Protein 3ERM (pdb70)

InterPro domains:
  IPR009813 Uncharacterised protein family YebG [PF07130] (1-72)
  IPR038627 YebG-like superfamily [G3DSA:1.10.10.710] (19-88)

Solvent-accessible surface area: 19959 Å² total

Secondary structure (DSSP, 8-state):
-HHHHHHHHH--HHHHHHHHHHHHHSTT--HHHHHHHHH--TTHHHHHHHHHS-GGGGGGSPPP-/-HHHHHHHH--HHHHHHHHHHHHHSTT--HHHHHHHHH--TTHHHHHHHHHT-GGGGGGS--/-HHHHHHHH--HHHHHHHHHHHHHSTT--HHHHHHHHH--TTHHHHHHHHHS-GGGGGGS--/-HHHHHHHH--HHHHHHHHHHHHHSTT--HHHHHHHHH--TTHHHHHHHHHS-GGGGGGSPP-/--S---HHHHHHHHHHHHHSTT--HHHHHHHHH--TTHHHHHHHTTS-THHHHHT-

Organism: Pseudomonas syringae pv. tomato (strain ATCC BAA-871 / DC3000) (NCBI:txid223283)

Nearest PDB structures (foldseek):
  3erm-assembly3_D-2  TM=1.016E+00  e=1.080E-07  Pseudomonas syringae pv. tomato
  3erm-assembly4_E-3  TM=1.007E+00  e=3.988E-06  Pseudomonas syringae pv. tomato
  3erm-assembly2_C-2  TM=9.416E-01  e=3.275E-05  Pseudomonas syringae pv. tomato
  3erm-assembly3_D-2  TM=9.165E-01  e=7.325E-05  Pseudomonas syringae pv. tomato
  3erm-assembly2_C-2  TM=1.016E+00  e=2.743E-07  Pseudomonas syringae pv. tomato

Foldseek 3Di:
DVVVVVVLVVVCVQLVVQLVVCPVPPPPDDSVNSSVVSVCSVPVVLVCVCVVDPVCSCVVDDDDD/DVVVVVVVVLVVQLVVQLVVCPVPPPPDDSVVSSVVSCVNVCPVLVVVCVPPHVCSCVVDDD/DVVVVVLVVVVVQLVVQLVVVPVPPDPQDSVNSSVVSVCSVPVVLVVCCVVPVVVSVVVDDD/DVVVVVLVVCVVQLVVQLCCCCVPPPNDDNVVSNVVSVVSVPVVLVVVCVPDNVCSCVVDDDD/DPPVLVVQLVVQLVVPCVPPPPQDSVNSSVVSVVNVCVVLVVVCVVPPCVSVVVVD

Radius of gyration: 22.69 Å; Cα contacts (8 Å, |Δi|>4): 322; chains: 5; bounding box: 64×69×54 Å

Structure (mmCIF, N/CA/C/O backbone):
data_3ERM
#
_entry.id   3ERM
#
_cell.length_a   74.971
_cell.length_b   74.971
_cell.length_c   213.784
_cell.angle_alpha   90.00
_cell.angle_beta   90.00
_cell.angle_gamma   120.00
#
_symmetry.space_group_name_H-M   'P 61 2 2'
#
loop_
_entity.id
_entity.type
_entity.pdbx_description
1 polymer 'uncharacterized conserved protein'
2 non-polymer 'SULFATE ION'
3 water water
#
loop_
_atom_site.group_PDB
_atom_site.id
_atom_site.type_symbol
_atom_site.label_atom_id
_atom_site.label_alt_id
_atom_site.label_comp_id
_atom_site.label_asym_id
_atom_site.label_entity_id
_atom_site.label_seq_id
_atom_site.pdbx_PDB_ins_code
_atom_site.Cartn_x
_atom_site.Cartn_y
_atom_site.Cartn_z
_atom_site.occupancy
_atom_site.B_iso_or_equiv
_atom_site.auth_seq_id
_atom_site.auth_comp_id
_atom_site.auth_asym_id
_atom_site.auth_atom_id
_atom_site.pdbx_PDB_model_num
ATOM 1 N N . VAL A 1 21 ? 75.358 44.833 37.549 1.00 60.88 18 VAL A N 1
ATOM 2 C CA . VAL A 1 21 ? 76.549 44.619 36.674 1.00 60.54 18 VAL A CA 1
ATOM 3 C C . VAL A 1 21 ? 77.138 43.208 36.880 1.00 60.81 18 VAL A C 1
ATOM 4 O O . VAL A 1 21 ? 77.141 42.391 35.958 1.00 61.58 18 VAL A O 1
ATOM 8 N N . ASP A 1 22 ? 77.576 42.890 38.096 1.00 60.69 19 ASP A N 1
ATOM 9 C CA . ASP A 1 22 ? 78.133 41.554 38.392 1.00 59.86 19 ASP A CA 1
ATOM 10 C C . ASP A 1 22 ? 77.131 40.589 38.986 1.00 58.88 19 ASP A C 1
ATOM 11 O O . ASP A 1 22 ? 77.289 39.381 38.844 1.00 58.68 19 ASP A O 1
ATOM 16 N N . ARG A 1 23 ? 76.127 41.133 39.672 1.00 58.00 20 ARG A N 1
ATOM 17 C CA . ARG A 1 23 ? 74.962 40.375 40.115 1.00 57.17 20 ARG A CA 1
ATOM 18 C C . ARG A 1 23 ? 74.278 39.760 38.901 1.00 57.35 20 ARG A C 1
ATOM 19 O O . ARG A 1 23 ? 73.799 38.622 38.965 1.00 57.92 20 ARG A O 1
ATOM 27 N N . LYS A 1 24 ? 74.249 40.497 37.791 1.00 56.37 21 LYS A N 1
ATOM 28 C CA . LYS A 1 24 ? 73.704 39.955 36.553 1.00 55.77 21 LYS A CA 1
ATOM 29 C C . LYS A 1 24 ? 74.531 38.771 36.002 1.00 55.60 21 LYS A C 1
ATOM 30 O O . LYS A 1 24 ? 73.974 37.807 35.462 1.00 55.61 21 LYS A O 1
ATOM 36 N N . LEU A 1 25 ? 75.850 38.849 36.154 1.00 54.72 22 LEU A N 1
ATOM 37 C CA . LEU A 1 25 ? 76.759 37.779 35.765 1.00 53.59 22 LEU A CA 1
ATOM 38 C C . LEU A 1 25 ? 76.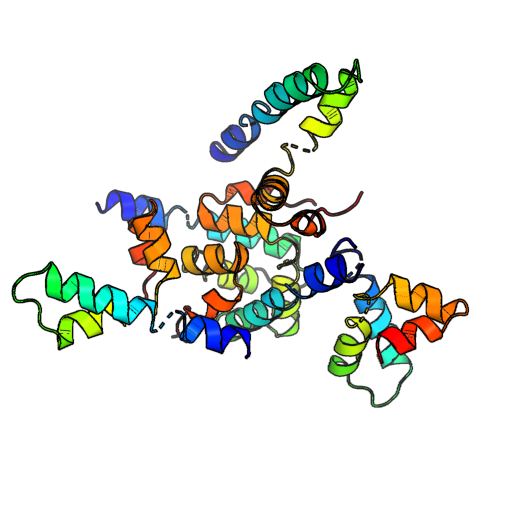644 36.613 36.755 1.00 53.78 22 LEU A C 1
ATOM 39 O O . LEU A 1 25 ? 76.956 35.456 36.422 1.00 53.86 22 LEU A O 1
ATOM 44 N N . ALA A 1 26 ? 76.208 36.937 37.974 1.00 53.00 23 ALA A N 1
ATOM 45 C CA . ALA A 1 26 ? 75.907 35.937 38.992 1.00 52.31 23 ALA A CA 1
ATOM 46 C C . ALA A 1 26 ? 74.620 35.192 38.653 1.00 52.05 23 ALA A C 1
ATOM 47 O O . ALA A 1 26 ? 74.583 33.961 38.703 1.00 51.72 23 ALA A O 1
ATOM 49 N N . ASP A 1 27 ? 73.573 35.953 38.325 1.00 52.34 24 ASP A N 1
ATOM 50 C CA . ASP A 1 27 ? 72.286 35.403 37.886 1.00 52.03 24 ASP A CA 1
ATOM 51 C C . ASP A 1 27 ? 72.449 34.558 36.620 1.00 51.69 24 ASP A C 1
ATOM 52 O O . ASP A 1 27 ? 71.913 33.442 36.550 1.00 52.65 24 ASP A O 1
ATOM 57 N N . ALA A 1 28 ? 73.213 35.058 35.644 1.00 50.55 25 ALA A N 1
ATOM 58 C CA . ALA A 1 28 ? 73.479 34.292 34.416 1.00 50.01 25 ALA A CA 1
ATOM 59 C C . ALA A 1 28 ? 74.218 32.972 34.657 1.00 50.23 25 ALA A C 1
ATOM 60 O O . ALA A 1 28 ? 73.819 31.935 34.125 1.00 51.44 25 ALA A O 1
ATOM 62 N N . HIS A 1 29 ? 75.276 32.986 35.461 1.00 50.07 26 HIS A N 1
ATOM 63 C CA . HIS A 1 29 ? 75.997 31.745 35.728 1.00 49.99 26 HIS A CA 1
ATOM 64 C C . HIS A 1 29 ? 75.109 30.705 36.416 1.00 49.93 26 HIS A C 1
ATOM 65 O O . HIS A 1 29 ? 75.263 29.500 36.183 1.00 47.39 26 HIS A O 1
ATOM 72 N N . ASP A 1 30 ? 74.208 31.188 37.280 1.00 50.33 27 ASP A N 1
ATOM 73 C CA . ASP A 1 30 ? 73.263 30.324 37.976 1.00 51.94 27 ASP A CA 1
ATOM 74 C C . ASP A 1 30 ? 72.284 29.660 37.010 1.00 53.22 27 ASP A C 1
ATOM 75 O O . ASP A 1 30 ? 71.978 28.448 37.122 1.00 54.14 27 ASP A O 1
ATOM 80 N N . GLN A 1 31 ? 71.799 30.467 36.069 1.00 53.47 28 GLN A N 1
ATOM 81 C CA . GLN A 1 31 ? 70.886 30.012 35.033 1.00 53.51 28 GLN A CA 1
ATOM 82 C C . GLN A 1 31 ? 71.573 29.021 34.101 1.00 53.10 28 GLN A C 1
ATOM 83 O O . GLN A 1 31 ? 70.930 28.112 33.601 1.00 53.10 28 GLN A O 1
ATOM 97 N N . LEU A 1 33 ? 73.850 26.841 35.139 1.00 50.24 30 LEU A N 1
ATOM 98 C CA . LEU A 1 33 ? 73.853 25.635 35.938 1.00 48.84 30 LEU A CA 1
ATOM 99 C C . LEU A 1 33 ? 72.485 25.007 35.952 1.00 48.28 30 LEU A C 1
ATOM 100 O O . LEU A 1 33 ? 72.362 23.819 35.667 1.00 49.16 30 LEU A O 1
ATOM 105 N N . GLU A 1 34 ? 71.459 25.791 36.278 1.00 47.36 31 GLU A N 1
ATOM 106 C CA . GLU A 1 34 ? 70.101 25.264 36.288 1.00 46.75 31 GLU A CA 1
ATOM 107 C C . GLU A 1 34 ? 69.740 24.604 34.940 1.00 44.44 31 GLU A C 1
ATOM 108 O O . GLU A 1 34 ? 69.087 23.580 34.927 1.00 43.56 31 GLU A O 1
ATOM 114 N N . LEU A 1 35 ? 70.194 25.183 33.828 1.00 42.79 32 LEU A N 1
ATOM 115 C CA . LEU A 1 35 ? 70.007 24.615 32.488 1.00 41.74 32 LEU A CA 1
ATOM 116 C C . LEU A 1 35 ? 70.806 23.353 32.247 1.00 43.35 32 LEU A C 1
ATOM 117 O O . LEU A 1 35 ? 70.326 22.418 31.594 1.00 45.34 32 LEU A O 1
ATOM 122 N N . ALA A 1 36 ? 72.039 23.336 32.730 1.00 43.95 33 ALA A N 1
ATOM 123 C CA . ALA A 1 36 ? 72.893 22.214 32.464 1.00 45.10 33 ALA A CA 1
ATOM 124 C C . ALA A 1 36 ? 72.254 21.041 33.208 1.00 46.62 33 ALA A C 1
ATOM 125 O O . ALA A 1 36 ? 72.160 19.916 32.686 1.00 47.02 33 ALA A O 1
ATOM 127 N N . GLU A 1 37 ? 71.758 21.329 34.406 1.00 47.36 34 GLU A N 1
ATOM 128 C CA . GLU A 1 37 ? 71.145 20.304 35.237 1.00 48.72 34 GLU A CA 1
ATOM 129 C C . GLU A 1 37 ? 69.849 19.703 34.658 1.00 48.28 34 GLU A C 1
ATOM 130 O O . GLU A 1 37 ? 69.617 18.506 34.759 1.00 48.61 34 GLU A O 1
ATOM 136 N N . LEU A 1 38 ? 68.998 20.531 34.072 1.00 46.68 35 LEU A N 1
ATOM 137 C CA . LEU A 1 38 ? 67.794 20.005 33.487 1.00 45.85 35 LEU A CA 1
ATOM 138 C C . LEU A 1 38 ? 68.145 19.240 32.220 1.00 45.11 35 LEU A C 1
ATOM 139 O O . LEU A 1 38 ? 67.631 18.155 31.998 1.00 45.55 35 LEU A O 1
ATOM 144 N N . LEU A 1 39 ? 69.067 19.769 31.425 1.00 44.69 36 LEU A N 1
ATOM 145 C CA . LEU A 1 39 ? 69.542 19.056 30.228 1.00 45.50 36 LEU A CA 1
ATOM 146 C C . LEU A 1 39 ? 70.112 17.660 30.500 1.00 45.17 36 LEU A C 1
ATOM 147 O O . LEU A 1 39 ? 69.857 16.718 29.739 1.00 46.60 36 LEU A O 1
ATOM 152 N N . THR A 1 40 ? 70.909 17.549 31.559 1.00 44.39 37 THR A N 1
ATOM 153 C CA . THR A 1 40 ? 71.460 16.294 31.998 1.00 44.86 37 THR A CA 1
ATOM 154 C C . THR A 1 40 ? 70.337 15.359 32.273 1.00 46.04 37 THR A C 1
ATOM 155 O O . THR A 1 40 ? 70.378 14.217 31.834 1.00 47.48 37 THR A O 1
ATOM 159 N N . ASP A 1 41 ? 69.335 15.846 32.986 1.00 46.53 38 ASP A N 1
ATOM 160 C CA . ASP A 1 41 ? 68.258 14.998 33.303 1.00 49.43 38 ASP A CA 1
ATOM 161 C C . ASP A 1 41 ? 67.442 14.533 32.106 1.00 49.80 38 ASP A C 1
ATOM 162 O O . ASP A 1 41 ? 67.011 13.350 32.086 1.00 51.39 38 ASP A O 1
ATOM 167 N N . VAL A 1 42 ? 67.185 15.415 31.131 1.00 48.28 39 VAL A N 1
ATOM 168 C CA . VAL A 1 42 ? 66.368 14.972 29.984 1.00 46.38 39 VAL A CA 1
ATOM 169 C C . VAL A 1 42 ? 67.176 14.011 29.121 1.00 46.80 39 VAL A C 1
ATOM 170 O O . VAL A 1 42 ? 66.621 13.090 28.550 1.00 48.20 39 VAL A O 1
ATOM 174 N N . LEU A 1 43 ? 68.493 14.200 29.074 1.00 46.29 40 LEU A N 1
ATOM 175 C CA . LEU A 1 43 ? 69.342 13.352 28.265 1.00 45.51 40 LEU A CA 1
ATOM 176 C C . LEU A 1 43 ? 69.483 11.955 28.824 1.00 45.98 40 LEU A C 1
ATOM 177 O O . LEU A 1 43 ? 69.333 10.970 28.076 1.00 45.94 40 LEU A O 1
ATOM 182 N N . ILE A 1 44 ? 69.765 11.827 30.116 1.00 46.39 41 ILE A N 1
ATOM 183 C CA . ILE A 1 44 ? 69.814 10.447 30.652 1.00 47.41 41 ILE A CA 1
ATOM 184 C C . ILE A 1 44 ? 68.444 9.736 30.586 1.00 47.99 41 ILE A C 1
ATOM 185 O O . ILE A 1 44 ? 68.401 8.500 30.478 1.00 48.76 41 ILE A O 1
ATOM 190 N N . LYS A 1 45 ? 67.338 10.497 30.623 1.00 47.33 42 LYS A N 1
ATOM 191 C CA . LYS A 1 45 ? 66.020 9.863 30.510 1.00 46.18 42 LYS A CA 1
ATOM 192 C C . LYS A 1 45 ? 65.677 9.504 29.068 1.00 45.23 42 LYS A C 1
ATOM 193 O O . LYS A 1 45 ? 64.723 8.782 28.851 1.00 45.14 42 LYS A O 1
ATOM 199 N N . ASN A 1 46 ? 66.424 9.994 28.080 1.00 43.42 43 ASN A N 1
ATOM 200 C CA . ASN A 1 46 ? 65.938 9.858 26.693 1.00 43.37 43 ASN A CA 1
ATOM 201 C C . ASN A 1 46 ? 66.923 9.267 25.742 1.00 42.51 43 ASN A C 1
ATOM 202 O O . ASN A 1 46 ? 66.575 8.980 24.602 1.00 42.12 43 ASN A O 1
ATOM 207 N N . VAL A 1 47 ? 68.155 9.101 26.194 1.00 42.56 44 VAL A N 1
ATOM 208 C CA . VAL A 1 47 ? 69.160 8.498 25.329 1.00 43.41 44 VAL A CA 1
ATOM 209 C C . VAL A 1 47 ? 69.688 7.228 25.990 1.00 43.12 44 VAL A C 1
ATOM 210 O O . VAL A 1 47 ? 70.585 7.304 26.836 1.00 43.66 44 VAL A O 1
ATOM 214 N N . PRO A 1 48 ? 69.113 6.064 25.628 1.00 43.13 45 PRO A N 1
ATOM 215 C CA . PRO A 1 48 ? 69.427 4.779 26.317 1.00 42.52 45 PRO A CA 1
ATOM 216 C C . PRO A 1 48 ? 70.904 4.435 26.167 1.00 43.61 45 PRO A C 1
ATOM 217 O O . PRO A 1 48 ? 71.410 4.416 25.064 1.00 44.15 45 PRO A O 1
ATOM 221 N N . GLY A 1 49 ? 71.587 4.156 27.264 1.00 42.43 46 GLY A N 1
ATOM 222 C CA . GLY A 1 49 ? 72.955 3.804 27.150 1.00 41.48 46 GLY A CA 1
ATOM 223 C C . GLY A 1 49 ? 73.901 4.968 27.333 1.00 41.47 46 GLY A C 1
ATOM 224 O O . GLY A 1 49 ? 75.118 4.751 27.420 1.00 42.19 46 GLY A O 1
ATOM 225 N N . LEU A 1 50 ? 73.383 6.192 27.387 1.00 40.13 47 LEU A N 1
ATOM 226 C CA . LEU A 1 50 ? 74.233 7.359 27.631 1.00 38.95 47 LEU A CA 1
ATOM 227 C C . LEU A 1 50 ? 74.587 7.407 29.113 1.00 40.45 47 LEU A C 1
ATOM 228 O O . LEU A 1 50 ? 73.697 7.401 29.969 1.00 42.74 47 LEU A O 1
ATOM 233 N N . SER A 1 51 ? 75.868 7.486 29.444 1.00 41.05 48 SER A N 1
ATOM 234 C CA . SER A 1 51 ? 76.250 7.559 30.839 1.00 42.31 48 SER A CA 1
ATOM 235 C C . SER A 1 51 ? 76.015 8.933 31.458 1.00 44.22 48 SER A C 1
ATOM 236 O O . SER A 1 51 ? 75.998 9.962 30.779 1.00 44.55 48 SER A O 1
ATOM 239 N N . GLU A 1 52 ? 75.862 8.931 32.770 1.00 45.93 49 GLU A N 1
ATOM 240 C CA . GLU A 1 52 ? 75.597 10.113 33.534 1.00 47.40 49 GLU A CA 1
ATOM 241 C C . GLU A 1 52 ? 76.706 11.142 33.321 1.00 46.33 49 GLU A C 1
ATOM 242 O O . GLU A 1 52 ? 76.419 12.285 33.028 1.00 47.39 49 GLU A O 1
ATOM 248 N N . LYS A 1 53 ? 77.960 10.726 33.463 1.00 45.14 50 LYS A N 1
ATOM 249 C CA . LYS A 1 53 ? 79.108 11.564 33.221 1.00 44.66 50 LYS A CA 1
ATOM 250 C C . LYS A 1 53 ? 79.058 12.209 31.844 1.00 45.67 50 LYS A C 1
ATOM 251 O O . LYS A 1 53 ? 79.239 13.412 31.739 1.00 45.44 50 LYS A O 1
ATOM 257 N N . HIS A 1 54 ? 78.834 11.433 30.782 1.00 45.42 51 HIS A N 1
ATOM 258 C CA . HIS A 1 54 ? 78.798 12.035 29.453 1.00 44.95 51 HIS A CA 1
ATOM 259 C C . HIS A 1 54 ? 77.632 13.021 29.273 1.00 45.22 51 HIS A C 1
ATOM 260 O O . HIS A 1 54 ? 77.810 14.055 28.640 1.00 47.21 51 HIS A O 1
ATOM 267 N N . ALA A 1 55 ? 76.465 12.719 29.838 1.00 43.66 52 ALA A N 1
ATOM 268 C CA . ALA A 1 55 ? 75.294 13.616 29.750 1.00 43.85 52 ALA A CA 1
ATOM 269 C C . ALA A 1 55 ? 75.585 14.904 30.496 1.00 45.29 52 ALA A C 1
ATOM 270 O O . ALA A 1 55 ? 75.206 16.012 30.057 1.00 43.02 52 ALA A O 1
ATOM 272 N N . GLU A 1 56 ? 76.272 14.743 31.626 1.00 45.70 53 GLU A N 1
ATOM 273 C CA . GLU A 1 56 ? 76.645 15.869 32.457 1.00 48.27 53 GL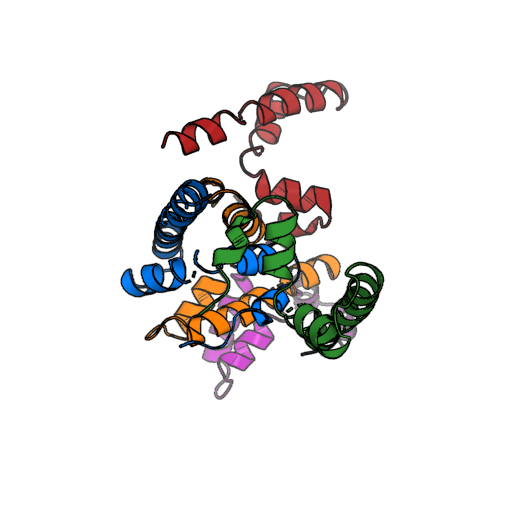U A CA 1
ATOM 274 C C . GLU A 1 56 ? 77.539 16.825 31.635 1.00 48.61 53 GLU A C 1
ATOM 275 O O . GLU A 1 56 ? 77.235 18.029 31.505 1.00 48.36 53 GLU A O 1
ATOM 281 N N . ASP A 1 57 ? 78.565 16.240 31.010 1.00 48.03 54 ASP A N 1
ATOM 282 C CA . ASP A 1 57 ? 79.651 16.946 30.324 1.00 49.03 54 ASP A CA 1
ATOM 283 C C . ASP A 1 57 ? 79.124 17.742 29.151 1.00 49.20 54 ASP A C 1
ATOM 284 O O . ASP A 1 57 ? 79.529 18.887 28.919 1.00 47.98 54 ASP A O 1
ATOM 289 N N . ALA A 1 58 ? 78.237 17.098 28.411 1.00 48.93 55 ALA A N 1
ATOM 290 C CA . ALA A 1 58 ? 77.703 17.656 27.192 1.00 49.49 55 ALA A CA 1
ATOM 291 C C . ALA A 1 58 ? 76.705 18.750 27.541 1.00 49.18 55 ALA A C 1
A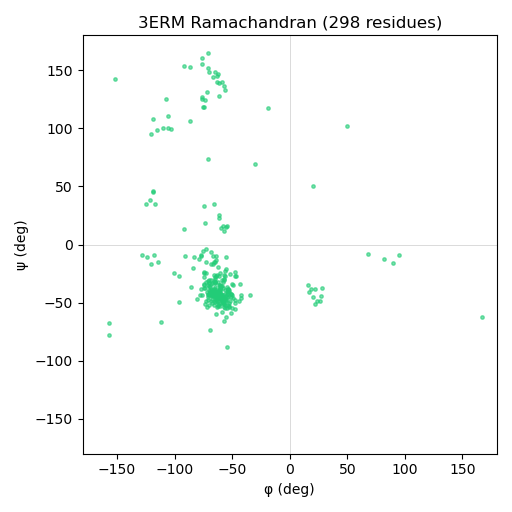TOM 292 O O . ALA A 1 58 ? 76.596 19.736 26.828 1.00 48.42 55 ALA A O 1
ATOM 294 N N . SER A 1 59 ? 75.993 18.557 28.651 1.00 49.83 56 SER A N 1
ATOM 295 C CA . SER A 1 59 ? 75.005 19.519 29.147 1.00 50.26 56 SER A CA 1
ATOM 296 C C . SER A 1 59 ? 75.662 20.809 29.586 1.00 50.06 56 SER A C 1
ATOM 297 O O . SER A 1 59 ? 75.142 21.881 29.277 1.00 51.29 56 SER A O 1
ATOM 300 N N . ILE A 1 60 ? 76.791 20.700 30.302 1.00 48.35 57 ILE A N 1
ATOM 301 C CA . ILE A 1 60 ? 77.540 21.869 30.759 1.00 46.60 57 ILE A CA 1
ATOM 302 C C . ILE A 1 60 ? 78.060 22.593 29.544 1.00 45.86 57 ILE A C 1
ATOM 303 O O . ILE A 1 60 ? 78.135 23.804 29.521 1.00 47.05 57 ILE A O 1
ATOM 308 N N . TYR A 1 61 ? 78.388 21.852 28.505 1.00 44.06 58 TYR A N 1
ATOM 309 C CA . TYR A 1 61 ? 79.061 22.456 27.385 1.00 43.54 58 TYR A CA 1
ATOM 310 C C . TYR A 1 61 ? 78.077 23.309 26.600 1.00 43.56 58 TYR A C 1
ATOM 311 O O . TYR A 1 61 ? 78.362 24.458 26.248 1.00 43.62 58 TYR A O 1
ATOM 328 N N . ALA A 1 63 ? 75.178 24.383 27.828 1.00 41.83 60 ALA A N 1
ATOM 329 C CA . ALA A 1 63 ? 74.703 25.440 28.697 1.00 42.67 60 ALA A CA 1
ATOM 330 C C . ALA A 1 63 ? 75.674 26.623 28.615 1.00 43.49 60 ALA A C 1
ATOM 331 O O . ALA A 1 63 ? 75.231 27.737 28.448 1.00 44.33 60 ALA A O 1
ATOM 333 N N . LYS A 1 64 ? 76.990 26.378 28.649 1.00 43.96 61 LYS A N 1
ATOM 334 C CA . LYS A 1 64 ? 78.000 27.464 28.512 1.00 42.82 61 LYS A CA 1
ATOM 335 C C . LYS A 1 64 ? 77.976 28.164 27.133 1.00 42.73 61 LYS A C 1
ATOM 336 O O . LYS A 1 64 ? 78.579 29.214 26.961 1.00 41.63 61 LYS A O 1
ATOM 342 N N . ASN A 1 65 ? 77.321 27.559 26.140 1.00 41.45 62 ASN A N 1
ATOM 343 C CA . ASN A 1 65 ? 77.228 28.146 24.813 1.00 39.62 62 ASN A CA 1
ATOM 344 C C . ASN A 1 65 ? 75.779 28.258 24.419 1.00 40.89 62 ASN A C 1
ATOM 345 O O . ASN A 1 65 ? 75.413 28.052 23.230 1.00 39.28 62 ASN A O 1
ATOM 350 N N . ARG A 1 66 ? 74.937 28.543 25.426 1.00 41.25 63 ARG A N 1
ATOM 351 C CA . ARG A 1 66 ? 73.495 28.487 25.195 1.00 43.45 63 ARG A CA 1
ATOM 352 C C . ARG A 1 66 ? 73.021 29.414 24.083 1.00 43.15 63 ARG A C 1
ATOM 353 O O . ARG A 1 66 ? 72.065 29.059 23.371 1.00 44.86 63 ARG A O 1
ATOM 361 N N . ALA A 1 67 ? 73.679 30.561 23.911 1.00 40.73 64 ALA A N 1
ATOM 362 C CA . ALA A 1 67 ? 73.259 31.482 22.864 1.00 42.62 64 ALA A CA 1
ATOM 363 C C . ALA A 1 67 ? 73.573 30.950 21.465 1.00 42.99 64 ALA A C 1
ATOM 364 O O . ALA A 1 67 ? 72.821 31.182 20.523 1.00 43.58 64 ALA A O 1
ATOM 366 N N . VAL A 1 68 ? 74.677 30.233 21.323 1.00 43.83 65 VAL A N 1
ATOM 367 C CA . VAL A 1 68 ? 75.012 29.662 20.016 1.00 43.81 65 VAL A CA 1
ATOM 368 C C . VAL A 1 68 ? 74.121 28.467 19.712 1.00 45.17 65 VAL A C 1
ATOM 369 O O . VAL A 1 68 ? 73.738 28.253 18.543 1.00 46.15 65 VAL A O 1
ATOM 373 N N . PHE A 1 69 ? 73.771 27.704 20.752 1.00 45.20 66 PHE A N 1
ATOM 374 C CA . PHE A 1 69 ? 72.841 26.581 20.576 1.00 44.50 66 PHE A CA 1
ATOM 375 C C . PHE A 1 69 ? 71.410 27.062 20.310 1.00 46.04 66 PHE A C 1
ATOM 376 O O . PHE A 1 69 ? 70.747 26.542 19.408 1.00 46.95 66 PHE A O 1
ATOM 384 N N . ALA A 1 70 ? 70.943 28.084 21.039 1.00 45.90 67 ALA A N 1
ATOM 385 C CA . ALA A 1 70 ? 69.630 28.676 20.781 1.00 44.18 67 ALA A CA 1
ATOM 386 C C . ALA A 1 70 ? 69.500 29.115 19.322 1.00 44.82 67 ALA A C 1
ATOM 387 O O . ALA A 1 70 ? 68.462 28.874 18.675 1.00 44.64 67 ALA A O 1
ATOM 389 N N . ALA A 1 71 ? 70.553 29.727 18.786 1.00 44.58 68 ALA A N 1
ATOM 390 C CA . ALA A 1 71 ? 70.532 30.163 17.377 1.00 45.23 68 ALA A CA 1
ATOM 391 C C . ALA A 1 71 ? 70.526 28.937 16.454 1.00 46.08 68 ALA A C 1
ATOM 392 O O . ALA A 1 71 ? 69.776 28.882 15.485 1.00 45.45 68 ALA A O 1
ATOM 394 N N . ALA A 1 72 ? 71.352 27.944 16.782 1.00 47.14 69 ALA A N 1
ATOM 395 C CA . ALA A 1 72 ? 71.394 26.702 16.001 1.00 48.66 69 ALA A CA 1
ATOM 396 C C . ALA A 1 72 ? 70.006 26.057 15.876 1.00 49.17 69 ALA A C 1
ATOM 397 O O . ALA A 1 72 ? 69.549 25.795 14.772 1.00 47.41 69 ALA A O 1
ATOM 399 N N . PHE A 1 73 ? 69.370 25.828 17.023 1.00 50.56 70 PHE A N 1
ATOM 400 C CA . PHE A 1 73 ? 68.062 25.197 17.119 1.00 52.93 70 PHE A CA 1
ATOM 401 C C . PHE A 1 73 ? 66.927 26.067 16.595 1.00 55.27 70 PHE A C 1
ATOM 402 O O . PHE A 1 73 ? 66.015 25.537 15.971 1.00 56.46 70 PHE A O 1
ATOM 410 N N . LYS A 1 74 ? 66.968 27.383 16.854 1.00 58.40 71 LYS A N 1
ATOM 411 C CA . LYS A 1 74 ? 65.924 28.300 16.344 1.00 60.31 71 LYS A CA 1
ATOM 412 C C . LYS A 1 74 ? 65.805 28.293 14.824 1.00 62.19 71 LYS A C 1
ATOM 413 O O . LYS A 1 74 ? 64.694 28.406 14.330 1.00 62.93 71 LYS A O 1
ATOM 419 N N . ASN A 1 75 ? 66.911 28.141 14.081 1.00 64.26 72 ASN A N 1
ATOM 420 C CA . ASN A 1 75 ? 66.856 28.202 12.584 1.00 66.42 72 ASN A CA 1
ATOM 421 C C . ASN A 1 75 ? 67.969 27.521 11.742 1.00 66.69 72 ASN A C 1
ATOM 422 O O . ASN A 1 75 ? 67.758 26.432 11.141 1.00 67.51 72 ASN A O 1
ATOM 427 N N . ASN A 1 76 ? 69.117 28.211 11.664 1.00 65.22 73 ASN A N 1
ATOM 428 C CA . ASN A 1 76 ? 70.317 27.713 10.986 1.00 63.04 73 ASN A CA 1
ATOM 429 C C . ASN A 1 76 ? 71.196 26.850 11.904 1.00 60.98 73 ASN A C 1
ATOM 430 O O . ASN A 1 76 ? 71.871 27.342 12.826 1.00 59.49 73 ASN A O 1
ATOM 435 N N . ALA A 1 77 ? 71.151 25.548 11.643 1.00 58.18 74 ALA A N 1
ATOM 436 C CA . ALA A 1 77 ? 72.098 24.630 12.222 1.00 56.42 74 ALA A CA 1
ATOM 437 C C . ALA A 1 77 ? 73.506 25.237 12.154 1.00 55.36 74 ALA A C 1
ATOM 438 O O . ALA A 1 77 ? 74.309 25.053 13.066 1.00 55.56 74 ALA A O 1
ATOM 440 N N . THR A 1 78 ? 73.780 25.997 11.097 1.00 53.71 75 THR A N 1
ATOM 441 C CA . THR A 1 78 ? 75.130 26.460 10.808 1.00 52.88 75 THR A CA 1
ATOM 442 C C . THR A 1 78 ? 75.737 27.398 11.839 1.00 51.03 75 THR A C 1
ATOM 443 O O . THR A 1 78 ? 76.937 27.642 11.815 1.00 51.33 75 THR A O 1
ATOM 447 N N . ALA A 1 79 ? 74.936 27.934 12.744 1.00 48.84 76 ALA A N 1
ATOM 448 C CA . ALA A 1 79 ? 75.503 28.833 13.721 1.00 47.82 76 ALA A CA 1
ATOM 449 C C . ALA A 1 79 ? 76.480 28.116 14.685 1.00 47.70 76 ALA A C 1
ATOM 450 O O . ALA A 1 79 ? 77.307 28.753 15.343 1.00 47.69 76 ALA A O 1
ATOM 452 N N . LEU A 1 80 ? 76.404 26.785 14.734 1.00 47.67 77 LEU A N 1
ATOM 453 C CA . LEU A 1 80 ? 77.325 25.940 15.530 1.00 46.79 77 LEU A CA 1
ATOM 454 C C . LEU A 1 80 ? 78.771 26.065 15.050 1.00 46.82 77 LEU A C 1
ATOM 455 O O . LEU A 1 80 ? 79.698 25.842 15.812 1.00 46.33 77 LEU A O 1
ATOM 460 N N . SER A 1 81 ? 78.940 26.408 13.782 1.00 47.74 78 SER A N 1
ATOM 461 C CA . SER A 1 81 ? 80.206 26.921 13.280 1.00 51.14 78 SER A CA 1
ATOM 462 C C . SER A 1 81 ? 80.853 28.024 14.104 1.00 53.00 78 SER A C 1
ATOM 463 O O . SER A 1 81 ? 82.072 28.185 14.044 1.00 53.46 78 SER A O 1
ATOM 466 N N . GLU A 1 82 ? 80.052 28.800 14.840 1.00 54.90 79 GLU A N 1
ATOM 467 C CA . GLU A 1 82 ? 80.594 29.881 15.690 1.00 55.77 79 GLU A CA 1
ATOM 468 C C . GLU A 1 82 ? 81.230 29.385 17.002 1.00 55.81 79 GLU A C 1
ATOM 469 O O . GLU A 1 82 ? 81.859 30.155 17.719 1.00 55.81 79 GLU A O 1
ATOM 475 N N . LEU A 1 83 ? 81.048 28.109 17.322 1.00 56.24 80 LEU A N 1
ATOM 476 C CA . LEU A 1 83 ? 81.700 27.498 18.477 1.00 57.95 80 LEU A CA 1
ATOM 477 C C . LEU A 1 83 ? 83.172 27.307 18.136 1.00 59.77 80 LEU A C 1
ATOM 478 O O . LEU A 1 83 ? 83.495 26.683 17.125 1.00 60.99 80 LEU A O 1
ATOM 483 N N . SER A 1 84 ? 84.070 27.850 18.949 1.00 60.74 81 SER A N 1
ATOM 484 C CA . SER A 1 84 ? 85.489 27.722 18.653 1.00 62.01 81 SER A CA 1
ATOM 485 C C . SER A 1 84 ? 85.930 26.275 18.874 1.00 63.40 81 SER A C 1
ATOM 486 O O . SER A 1 84 ? 85.197 25.471 19.473 1.00 63.23 81 SER A O 1
ATOM 489 N N . GLU A 1 85 ? 87.109 25.936 18.360 1.00 65.15 82 GLU A N 1
ATOM 490 C CA . GLU A 1 85 ? 87.682 24.602 18.564 1.00 67.19 82 GLU A CA 1
ATOM 491 C C . GLU A 1 85 ? 87.944 24.313 20.066 1.00 68.03 82 GLU A C 1
ATOM 492 O O . GLU A 1 85 ? 88.244 25.248 20.831 1.00 68.09 82 GLU A O 1
ATOM 498 N N . PRO A 1 86 ? 87.791 23.032 20.503 1.00 68.55 83 PRO A N 1
ATOM 499 C CA . PRO A 1 86 ? 87.965 22.658 21.934 1.00 68.22 83 PRO A CA 1
ATOM 500 C C . PRO A 1 86 ? 89.356 22.973 22.525 1.00 68.00 83 PRO A C 1
ATOM 501 O O . PRO A 1 86 ? 90.378 22.783 21.848 1.00 66.84 83 PRO A O 1
ATOM 505 N N . ALA A 1 87 ? 89.380 23.449 23.774 1.00 68.05 84 ALA A N 1
ATOM 506 C CA . ALA A 1 87 ? 90.643 23.689 24.492 1.00 68.08 84 ALA A CA 1
ATOM 507 C C . ALA A 1 87 ? 91.117 22.427 25.201 1.00 67.92 84 ALA A C 1
ATOM 508 O O . ALA A 1 87 ? 91.936 21.678 24.669 1.00 68.02 84 ALA A O 1
ATOM 510 N N . ASP B 1 22 ? 54.348 15.719 1.828 1.00 69.03 19 ASP B N 1
ATOM 511 C CA . ASP B 1 22 ? 55.088 15.003 0.743 1.00 69.08 19 ASP B CA 1
ATOM 512 C C . ASP B 1 22 ? 56.572 15.445 0.625 1.00 69.42 19 ASP B C 1
ATOM 513 O O . ASP B 1 22 ? 57.364 15.264 1.568 1.00 68.78 19 ASP B O 1
ATOM 518 N N . ARG B 1 23 ? 56.935 16.004 -0.540 1.00 69.60 20 ARG B N 1
ATOM 519 C CA . ARG B 1 23 ? 58.263 16.607 -0.796 1.00 69.11 20 ARG B CA 1
ATOM 520 C C . ARG B 1 23 ? 58.523 17.705 0.241 1.00 68.87 20 ARG B C 1
ATOM 521 O O . ARG B 1 23 ? 59.608 17.778 0.818 1.00 69.40 20 ARG B O 1
ATOM 529 N N . LYS B 1 24 ? 57.499 18.539 0.452 1.00 68.37 21 LYS B N 1
ATOM 530 C CA . LYS B 1 24 ? 57.391 19.526 1.541 1.00 67.52 21 LYS B CA 1
ATOM 531 C C . LYS B 1 24 ? 57.685 18.955 2.950 1.00 67.33 21 LYS B C 1
ATOM 532 O O . LYS B 1 24 ? 58.224 19.658 3.825 1.00 66.25 21 LYS B O 1
ATOM 538 N N . LEU B 1 25 ? 57.310 17.690 3.164 1.00 67.49 22 LEU B N 1
ATOM 539 C CA . LEU B 1 25 ? 57.551 16.999 4.451 1.00 67.29 22 LEU B CA 1
ATOM 540 C C . LEU B 1 25 ? 58.957 16.366 4.511 1.00 65.75 22 LEU B C 1
ATOM 541 O O . LEU B 1 25 ? 59.590 16.411 5.579 1.00 66.09 22 LEU B O 1
ATOM 546 N N . ALA B 1 26 ? 59.437 15.834 3.366 1.00 63.57 23 ALA B N 1
ATOM 547 C CA . ALA B 1 26 ? 60.825 15.310 3.195 1.00 60.69 23 ALA B CA 1
ATOM 548 C C . ALA B 1 26 ? 61.923 16.332 3.560 1.00 59.43 23 ALA B C 1
ATOM 549 O O . ALA B 1 26 ? 62.927 15.962 4.196 1.00 58.43 23 ALA B O 1
ATOM 551 N N . ASP B 1 27 ? 61.731 17.609 3.186 1.00 57.28 24 ASP B N 1
ATOM 552 C CA . ASP B 1 27 ? 62.674 18.669 3.598 1.00 54.99 24 ASP B CA 1
ATOM 553 C C . ASP B 1 27 ? 62.555 19.087 5.079 1.00 52.68 24 ASP B C 1
ATOM 554 O O . ASP B 1 27 ? 63.536 19.560 5.686 1.00 52.36 24 ASP B O 1
ATOM 559 N N . ALA B 1 28 ? 61.383 18.856 5.676 1.00 49.58 25 ALA B N 1
ATOM 560 C CA . ALA B 1 28 ? 61.259 18.901 7.143 1.00 46.24 25 ALA B CA 1
ATOM 561 C C . ALA B 1 28 ? 62.386 18.086 7.731 1.00 43.95 25 ALA B C 1
ATOM 562 O O . ALA B 1 28 ? 63.170 18.591 8.544 1.00 45.17 25 ALA B O 1
ATOM 564 N N . HIS B 1 29 ? 62.467 16.826 7.296 1.00 39.84 26 HIS B N 1
ATOM 565 C CA . HIS B 1 29 ? 63.381 15.857 7.896 1.00 37.48 26 HIS B CA 1
ATOM 566 C C . HIS B 1 29 ? 64.823 16.200 7.563 1.00 37.28 26 HIS B C 1
ATOM 567 O O . HIS B 1 29 ? 65.726 15.947 8.374 1.00 37.49 26 HIS B O 1
ATOM 574 N N . ASP B 1 30 ? 65.024 16.769 6.373 1.00 37.95 27 ASP B N 1
ATOM 575 C CA . ASP B 1 30 ? 66.355 17.131 5.865 1.00 39.33 27 ASP B CA 1
ATOM 576 C C . ASP B 1 30 ? 67.011 18.126 6.827 1.00 40.54 27 ASP B C 1
ATOM 577 O O . ASP B 1 30 ? 68.206 18.002 7.175 1.00 40.82 27 ASP B O 1
ATOM 582 N N . GLN B 1 31 ? 66.183 19.075 7.266 1.00 40.90 28 GLN B N 1
ATOM 583 C CA . GLN B 1 31 ? 66.505 20.113 8.231 1.00 41.98 28 GLN B CA 1
ATOM 584 C C . GLN B 1 31 ? 66.933 19.511 9.555 1.00 40.84 28 GLN B C 1
ATOM 585 O O . GLN B 1 31 ? 68.035 19.797 10.107 1.00 39.48 28 GLN B O 1
ATOM 599 N N . LEU B 1 33 ? 67.747 16.447 10.055 1.00 36.54 30 LEU B N 1
ATOM 600 C CA . LEU B 1 33 ? 68.924 15.552 9.923 1.00 36.31 30 LEU B CA 1
ATOM 601 C C . LEU B 1 33 ? 70.224 16.342 9.827 1.00 36.31 30 LEU B C 1
ATOM 602 O O . LEU B 1 33 ? 71.235 15.975 10.410 1.00 36.21 30 LEU B O 1
ATOM 607 N N . GLU B 1 34 ? 70.162 17.457 9.126 1.00 37.40 31 GLU B N 1
ATOM 608 C CA . GLU B 1 34 ? 71.318 18.295 8.945 1.00 38.44 31 GLU B CA 1
ATOM 609 C C . GLU B 1 34 ? 71.793 18.844 10.300 1.00 38.62 31 GLU B C 1
ATOM 610 O O . GLU B 1 34 ? 72.974 18.737 10.643 1.00 39.96 31 GLU B O 1
ATOM 616 N N . LEU B 1 35 ? 70.864 19.378 11.087 1.00 38.17 32 LEU B N 1
ATOM 617 C CA . LEU B 1 35 ? 71.182 19.856 12.421 1.00 37.91 32 LEU B CA 1
ATOM 618 C C . LEU B 1 35 ? 71.803 18.756 13.288 1.00 39.07 32 LEU B C 1
ATOM 619 O O . LEU B 1 35 ? 72.918 18.941 13.801 1.00 39.54 32 LEU B O 1
ATOM 624 N N . ALA B 1 36 ? 71.106 17.607 13.395 1.00 39.28 33 ALA B N 1
ATOM 625 C CA . ALA B 1 36 ? 71.599 16.395 14.078 1.00 40.02 33 ALA B CA 1
ATOM 626 C C . ALA B 1 36 ? 73.062 16.105 13.771 1.00 41.49 33 ALA B C 1
ATOM 627 O O . ALA B 1 36 ? 73.878 15.805 14.671 1.00 43.18 33 ALA B O 1
ATOM 629 N N . GLU B 1 37 ? 73.400 16.202 12.493 1.00 41.71 34 GLU B N 1
ATOM 630 C CA . GLU B 1 37 ? 74.727 15.854 12.039 1.00 41.50 34 GLU B CA 1
ATOM 631 C C . GLU B 1 37 ? 75.795 16.844 12.493 1.00 41.24 34 GLU B C 1
ATOM 632 O O . GLU B 1 37 ? 76.870 16.429 12.898 1.00 41.57 34 GLU B O 1
ATOM 638 N N . LEU B 1 38 ? 75.516 18.144 12.415 1.00 40.23 35 LEU B N 1
ATOM 639 C CA . LEU B 1 38 ? 76.462 19.159 12.936 1.00 40.09 35 LEU B CA 1
ATOM 640 C C . LEU B 1 38 ? 76.606 18.980 14.437 1.00 40.46 35 LEU B C 1
ATOM 641 O O . LEU B 1 38 ? 77.702 18.977 14.989 1.00 41.89 35 LEU B O 1
ATOM 646 N N . LEU B 1 39 ? 75.473 18.811 15.084 1.00 39.53 36 LEU B N 1
ATOM 647 C CA . LEU B 1 39 ? 75.434 18.531 16.489 1.00 39.70 36 LEU B CA 1
ATOM 648 C C . LEU B 1 39 ? 76.323 17.346 16.897 1.00 38.54 36 LEU B C 1
ATOM 649 O O . LEU B 1 39 ? 77.093 17.449 17.861 1.00 37.41 36 LEU B O 1
ATOM 654 N N . THR B 1 40 ? 76.215 16.226 16.174 1.00 37.32 37 THR B N 1
ATOM 655 C CA . THR B 1 40 ? 76.988 15.040 16.493 1.00 37.47 37 THR B CA 1
ATOM 656 C C . THR B 1 40 ? 78.483 15.411 16.489 1.00 38.61 37 THR B C 1
ATOM 657 O O . THR B 1 40 ? 79.275 14.964 17.321 1.00 38.23 37 THR B O 1
ATOM 661 N N . ASP B 1 41 ? 78.864 16.248 15.546 1.00 38.58 38 ASP B N 1
ATOM 662 C CA . ASP B 1 41 ? 80.214 16.697 15.516 1.00 40.35 38 ASP B CA 1
ATOM 663 C C . ASP B 1 41 ? 80.694 17.522 16.670 1.00 40.74 38 ASP B C 1
ATOM 664 O O . ASP B 1 41 ? 81.826 17.325 17.120 1.00 41.10 38 ASP B O 1
ATOM 669 N N . VAL B 1 42 ? 79.900 18.495 17.111 1.00 40.06 39 VAL B N 1
ATOM 670 C CA . VAL B 1 42 ? 80.438 19.397 18.109 1.00 39.41 39 VAL B CA 1
ATOM 671 C C . VAL B 1 42 ? 80.613 18.587 19.380 1.00 38.55 39 VAL B C 1
ATOM 672 O O . VAL B 1 42 ? 81.576 18.778 20.109 1.00 39.24 39 VAL B O 1
ATOM 676 N N . LEU B 1 43 ? 79.709 17.637 19.589 1.00 37.69 40 LEU B N 1
ATOM 677 C CA . LEU B 1 43 ? 79.684 16.801 20.802 1.00 38.21 40 LEU B CA 1
ATOM 678 C C . LEU B 1 43 ? 80.867 15.835 20.829 1.00 38.98 40 LEU B C 1
ATOM 679 O O . LEU B 1 43 ? 81.631 15.786 21.800 1.00 39.80 40 LEU B O 1
ATOM 684 N N . ILE B 1 44 ? 81.032 15.089 19.743 1.00 39.30 41 ILE B N 1
ATOM 685 C CA . ILE B 1 44 ? 82.231 14.285 19.548 1.00 38.52 41 ILE B CA 1
ATOM 686 C C . ILE B 1 44 ? 83.423 15.156 19.851 1.00 38.92 41 ILE B C 1
ATOM 687 O O . ILE B 1 44 ? 84.262 14.734 20.621 1.00 39.97 41 ILE B O 1
ATOM 692 N N . LYS B 1 45 ? 83.483 16.377 19.303 1.00 38.68 42 LYS B N 1
ATOM 693 C CA . LYS B 1 45 ? 84.660 17.236 19.505 1.00 38.91 42 LYS B CA 1
ATOM 694 C C . LYS B 1 45 ? 84.837 17.636 20.960 1.00 38.40 42 LYS B C 1
ATOM 695 O O . LYS B 1 45 ? 85.965 17.813 21.414 1.00 38.52 42 LYS B O 1
ATOM 701 N N . ASN B 1 46 ? 83.736 17.792 21.689 1.00 37.05 43 ASN B N 1
ATOM 702 C CA . ASN B 1 46 ? 83.851 18.483 22.963 1.00 36.54 43 ASN B CA 1
ATOM 703 C C . ASN B 1 46 ? 83.587 17.675 24.216 1.00 37.54 43 ASN B C 1
ATOM 704 O O . ASN B 1 46 ? 83.983 18.091 25.303 1.00 38.24 43 ASN B O 1
ATOM 709 N N . VAL B 1 47 ? 82.974 16.501 24.073 1.00 37.62 44 VAL B N 1
ATOM 710 C CA . VAL B 1 47 ? 82.761 15.613 25.225 1.00 37.43 44 VAL B CA 1
ATOM 711 C C . VAL B 1 47 ? 83.758 14.448 25.210 1.00 37.14 44 VAL B C 1
ATOM 712 O O . VAL B 1 47 ? 83.565 13.457 24.499 1.00 38.32 44 VAL B O 1
ATOM 716 N N . PRO B 1 48 ? 84.834 14.556 26.006 1.00 36.78 45 PRO B N 1
ATOM 717 C CA . PRO B 1 48 ? 85.848 13.516 25.849 1.00 35.77 45 PRO B CA 1
ATOM 718 C C . PRO B 1 48 ? 85.250 12.163 26.237 1.00 34.91 45 PRO B C 1
ATOM 719 O O . PRO B 1 48 ? 84.403 12.109 27.124 1.00 35.81 45 PRO B O 1
ATOM 723 N N . GLY B 1 49 ? 85.664 11.103 25.551 1.00 33.74 46 GLY B N 1
ATOM 724 C CA . GLY B 1 49 ? 85.177 9.761 25.823 1.00 33.42 46 GLY B CA 1
ATOM 725 C C . GLY B 1 49 ? 83.835 9.384 25.214 1.00 33.49 46 GLY B C 1
ATOM 726 O O . GLY B 1 49 ? 83.495 8.206 25.211 1.00 34.11 46 GLY B O 1
ATOM 727 N N . LEU B 1 50 ? 83.079 10.354 24.700 1.00 32.40 47 LEU B N 1
ATOM 728 C CA . LEU B 1 50 ? 81.721 10.081 24.162 1.00 33.74 47 LEU B CA 1
ATOM 729 C C . LEU B 1 50 ? 81.803 9.330 22.862 1.00 35.15 47 LEU B C 1
ATOM 730 O O . LEU B 1 50 ? 82.561 9.706 21.988 1.00 36.70 47 LEU B O 1
ATOM 735 N N . SER B 1 51 ? 81.050 8.255 22.702 1.00 37.34 48 SER B N 1
ATOM 736 C CA . SER B 1 51 ? 81.171 7.537 21.442 1.00 38.56 48 SER B CA 1
ATOM 737 C C . SER B 1 51 ? 80.431 8.302 20.349 1.00 40.71 48 SER B C 1
ATOM 738 O O . SER B 1 51 ? 79.560 9.143 20.627 1.00 40.65 48 SER B O 1
ATOM 741 N N . GLU B 1 52 ? 80.770 8.003 19.104 1.00 42.62 49 GLU B N 1
ATOM 742 C CA . GLU B 1 52 ? 80.042 8.579 17.991 1.00 45.15 49 GLU B CA 1
ATOM 743 C C . GLU B 1 52 ? 78.544 8.208 18.043 1.00 44.74 49 GLU B C 1
ATOM 744 O O . GLU B 1 52 ? 77.661 9.057 17.841 1.00 46.26 49 GLU B O 1
ATOM 750 N N . LYS B 1 53 ? 78.269 6.950 18.347 1.00 43.42 50 LYS B N 1
ATOM 751 C CA . LYS B 1 53 ? 76.927 6.443 18.349 1.00 43.69 50 LYS B CA 1
ATOM 752 C C . LYS B 1 53 ? 76.076 7.176 19.398 1.00 43.60 50 LYS B C 1
ATOM 753 O O . LYS B 1 53 ? 74.932 7.600 19.140 1.00 43.96 50 LYS B O 1
ATOM 759 N N . HIS B 1 54 ? 76.643 7.350 20.585 1.00 41.13 51 HIS B N 1
ATOM 760 C CA . HIS B 1 54 ? 75.914 8.027 21.605 1.00 37.81 51 HIS B CA 1
ATOM 761 C C . HIS B 1 54 ? 75.721 9.469 21.210 1.00 38.43 51 HIS B C 1
ATOM 762 O O . HIS B 1 54 ? 74.620 9.995 21.400 1.00 39.00 51 HIS B O 1
ATOM 769 N N . ALA B 1 55 ? 76.746 10.083 20.618 1.00 38.39 52 ALA B N 1
ATOM 770 C CA . ALA B 1 55 ? 76.660 11.492 20.151 1.00 40.18 52 ALA B CA 1
ATOM 771 C C . ALA B 1 55 ? 75.515 11.653 19.132 1.00 42.02 52 ALA B C 1
ATOM 772 O O . ALA B 1 55 ? 74.677 12.532 19.290 1.00 43.13 52 ALA B O 1
ATOM 774 N N . GLU B 1 56 ? 75.472 10.759 18.132 1.00 44.22 53 GLU B N 1
ATOM 775 C CA . GLU B 1 56 ? 74.371 10.636 17.158 1.00 46.15 53 GLU B CA 1
ATOM 776 C C . GLU B 1 56 ? 73.006 10.539 17.826 1.00 45.31 53 GLU B C 1
ATOM 777 O O . GLU B 1 56 ? 72.142 11.388 17.575 1.00 48.20 53 GLU B O 1
ATOM 783 N N . ASP B 1 57 ? 72.811 9.521 18.670 1.00 42.72 54 ASP B N 1
ATOM 784 C CA . ASP B 1 57 ? 71.557 9.338 19.413 1.00 41.77 54 ASP B CA 1
ATOM 785 C C . ASP B 1 57 ? 71.097 10.586 20.159 1.00 41.61 54 ASP B C 1
ATOM 786 O O . ASP B 1 57 ? 69.933 10.909 20.133 1.00 43.35 54 ASP B O 1
ATOM 791 N N . ALA B 1 58 ? 72.021 11.290 20.802 1.00 39.47 55 ALA B N 1
ATOM 792 C CA . ALA B 1 58 ? 71.703 12.457 21.584 1.00 39.60 55 ALA B CA 1
ATOM 793 C C . ALA B 1 58 ? 71.302 13.611 20.663 1.00 40.95 55 ALA B C 1
ATOM 794 O O . ALA B 1 58 ? 70.293 14.319 20.912 1.00 41.89 55 ALA B O 1
ATOM 796 N N . SER B 1 59 ? 72.090 13.792 19.593 1.00 40.61 56 SER B N 1
ATOM 797 C CA . SER B 1 59 ? 71.845 14.844 18.610 1.00 38.43 56 SER B CA 1
ATOM 798 C C . SER B 1 59 ? 70.515 14.650 17.940 1.00 38.57 56 SER B C 1
ATOM 799 O O . SER B 1 59 ? 69.750 15.607 17.802 1.00 37.47 56 SER B O 1
ATOM 802 N N . ILE B 1 60 ? 70.218 13.400 17.544 1.00 38.02 57 ILE B N 1
ATOM 803 C CA . ILE B 1 60 ? 68.952 13.130 16.859 1.00 37.97 57 ILE B CA 1
ATOM 804 C C . ILE B 1 60 ? 67.831 13.417 17.830 1.00 37.76 57 ILE B C 1
ATOM 805 O O . ILE B 1 60 ? 66.863 14.080 17.487 1.00 38.69 57 ILE B O 1
ATOM 810 N N . TYR B 1 61 ? 67.992 12.992 19.073 1.00 38.01 58 TYR B N 1
ATOM 811 C CA . TYR B 1 61 ? 66.942 13.267 20.053 1.00 40.08 58 TYR B CA 1
ATOM 812 C C . TYR B 1 61 ? 66.627 14.774 20.230 1.00 40.02 58 TYR B C 1
ATOM 813 O O . TYR B 1 61 ? 65.460 15.157 20.455 1.00 40.43 58 TYR B O 1
ATOM 830 N N . ALA B 1 63 ? 67.567 17.275 18.057 1.00 40.04 60 ALA B N 1
ATOM 831 C CA . ALA B 1 63 ? 67.238 17.912 16.774 1.00 38.54 60 ALA B CA 1
ATOM 832 C C . ALA B 1 63 ? 65.776 17.624 16.417 1.00 38.38 60 ALA B C 1
ATOM 833 O O . ALA B 1 63 ? 65.064 18.449 15.861 1.00 36.58 60 ALA B O 1
ATOM 835 N N . LYS B 1 64 ? 65.372 16.407 16.737 1.00 38.68 61 LYS B N 1
ATOM 836 C CA . LYS B 1 64 ? 64.021 15.915 16.591 1.00 39.03 61 LYS B CA 1
ATOM 837 C C . LYS B 1 64 ? 63.055 16.751 17.443 1.00 40.64 61 LYS B C 1
ATOM 838 O O . LYS B 1 64 ? 61.828 16.797 17.193 1.00 40.77 61 LYS B O 1
ATOM 844 N N . ASN B 1 65 ? 63.611 17.374 18.487 1.00 41.03 62 ASN B N 1
ATOM 845 C CA . ASN B 1 65 ? 62.807 18.124 19.445 1.00 41.94 62 ASN B CA 1
ATOM 846 C C . ASN B 1 65 ? 63.198 19.592 19.434 1.00 40.25 62 ASN B C 1
ATOM 847 O O . ASN B 1 65 ? 63.169 20.252 20.472 1.00 39.52 62 ASN B O 1
ATOM 852 N N . ARG B 1 66 ? 63.560 20.091 18.256 1.00 40.23 63 ARG B N 1
ATOM 853 C CA . ARG B 1 66 ? 64.325 21.331 18.205 1.00 41.87 63 ARG B CA 1
ATOM 854 C C . ARG B 1 66 ? 63.628 22.535 18.780 1.00 41.57 63 ARG B C 1
ATOM 855 O O . ARG B 1 66 ? 64.291 23.331 19.440 1.00 42.28 63 ARG B O 1
ATOM 863 N N . ALA B 1 67 ? 62.315 22.672 18.579 1.00 38.80 64 ALA B N 1
ATOM 864 C CA . ALA B 1 67 ? 61.680 23.906 19.046 1.00 38.35 64 ALA B CA 1
ATOM 865 C C . ALA B 1 67 ? 61.615 23.969 20.545 1.00 37.83 64 ALA B C 1
ATOM 866 O O . ALA B 1 67 ? 61.741 25.070 21.122 1.00 37.99 64 ALA B O 1
ATOM 868 N N . VAL B 1 68 ? 61.402 22.819 21.178 1.00 35.07 65 VAL B N 1
ATOM 869 C CA . VAL B 1 68 ? 61.431 22.795 22.625 1.00 35.79 65 VAL B CA 1
ATOM 870 C C . VAL B 1 68 ? 62.836 23.165 23.095 1.00 35.70 65 VAL B C 1
ATOM 871 O O . VAL B 1 68 ? 62.979 24.035 23.947 1.00 35.17 65 VAL B O 1
ATOM 875 N N . PHE B 1 69 ? 63.878 22.544 22.522 1.00 35.25 66 PHE B N 1
ATOM 876 C CA . PHE B 1 69 ? 65.256 22.899 22.930 1.00 34.71 66 PHE B CA 1
ATOM 877 C C . PHE B 1 69 ? 65.601 24.365 22.653 1.00 35.08 66 PHE B C 1
ATOM 878 O O . PHE B 1 69 ? 66.229 25.028 23.501 1.00 35.76 66 PHE B O 1
ATOM 886 N N . ALA B 1 70 ? 65.196 24.860 21.482 1.00 33.59 67 ALA B N 1
ATOM 887 C CA . ALA B 1 70 ? 65.380 26.269 21.136 1.00 33.88 67 ALA B CA 1
ATOM 888 C C . ALA B 1 70 ? 64.798 27.126 22.210 1.00 33.55 67 ALA B C 1
ATOM 889 O O . ALA B 1 70 ? 65.432 28.076 22.647 1.00 35.94 67 ALA B O 1
ATOM 891 N N . ALA B 1 71 ? 63.601 26.797 22.665 1.00 33.93 68 ALA B N 1
ATOM 892 C CA . ALA B 1 71 ? 62.951 27.646 23.681 1.00 33.95 68 ALA B CA 1
ATOM 893 C C . ALA B 1 71 ? 63.710 27.561 25.026 1.00 34.19 68 ALA B C 1
ATOM 894 O O . ALA B 1 71 ? 63.857 28.565 25.727 1.00 33.85 68 ALA B O 1
ATOM 896 N N . ALA B 1 72 ? 64.191 26.363 25.356 1.00 32.59 69 ALA B N 1
ATOM 897 C CA . ALA B 1 72 ? 64.970 26.152 26.549 1.00 32.94 69 ALA B CA 1
ATOM 898 C C . ALA B 1 72 ? 66.268 26.933 26.506 1.00 33.55 69 ALA B C 1
ATOM 899 O O . ALA B 1 72 ? 66.640 27.529 27.485 1.00 32.28 69 ALA B O 1
ATOM 901 N N . PHE B 1 73 ? 66.986 26.867 25.393 1.00 36.32 70 PHE B N 1
ATOM 902 C CA . PHE B 1 73 ? 68.284 27.518 25.294 1.00 39.49 70 PHE B CA 1
ATOM 903 C C . PHE B 1 73 ? 68.142 29.019 25.293 1.00 41.73 70 PHE B C 1
ATOM 904 O O . PHE B 1 73 ? 68.924 29.686 25.927 1.00 41.72 70 PHE B O 1
ATOM 912 N N . LYS B 1 74 ? 67.148 29.528 24.562 1.00 45.62 71 LYS B N 1
ATOM 913 C CA . LYS B 1 74 ? 66.870 30.958 24.453 1.00 49.00 71 LYS B CA 1
ATOM 914 C C . LYS B 1 74 ? 66.716 31.485 25.869 1.00 51.80 71 LYS B C 1
ATOM 915 O O . LYS B 1 74 ? 67.695 31.904 26.498 1.00 52.91 71 LYS B O 1
ATOM 921 N N . ASN B 1 75 ? 65.497 31.425 26.387 1.00 54.05 72 ASN B N 1
ATOM 922 C CA . ASN B 1 75 ? 65.165 32.125 27.622 1.00 55.44 72 ASN B CA 1
ATOM 923 C C . ASN B 1 75 ? 65.229 31.299 28.901 1.00 55.62 72 ASN B C 1
ATOM 924 O O . ASN B 1 75 ? 65.847 31.726 29.877 1.00 56.46 72 ASN B O 1
ATOM 929 N N . ASN B 1 76 ? 64.601 30.127 28.908 1.00 54.10 73 ASN B N 1
ATOM 930 C CA . ASN B 1 76 ? 64.454 29.412 30.158 1.00 53.48 73 ASN B CA 1
ATOM 931 C C . ASN B 1 76 ? 64.365 27.915 30.017 1.00 53.23 73 ASN B C 1
ATOM 932 O O . ASN B 1 76 ? 63.727 27.353 29.090 1.00 53.12 73 ASN B O 1
ATOM 937 N N . ALA B 1 77 ? 64.996 27.276 30.989 1.00 51.68 74 ALA B N 1
ATOM 938 C CA . ALA B 1 77 ? 65.212 25.855 30.966 1.00 50.28 74 ALA B CA 1
ATOM 939 C C . ALA B 1 77 ? 63.891 25.093 31.129 1.00 49.54 74 ALA B C 1
ATOM 940 O O . ALA B 1 77 ? 63.712 24.007 30.579 1.00 49.42 74 ALA B O 1
ATOM 942 N N . THR B 1 78 ? 62.951 25.682 31.854 1.00 48.08 75 THR B N 1
ATOM 943 C CA . THR B 1 78 ? 61.740 24.972 32.211 1.00 46.30 75 THR B CA 1
ATOM 944 C C . THR B 1 78 ? 60.831 24.680 31.012 1.00 45.05 75 THR B C 1
ATOM 945 O O . THR B 1 78 ? 59.843 23.974 31.147 1.00 44.51 75 THR B O 1
ATOM 949 N N . ALA B 1 79 ? 61.185 25.206 29.839 1.00 44.00 76 ALA B N 1
ATOM 950 C CA . ALA B 1 79 ? 60.538 24.824 28.580 1.00 43.03 76 ALA B CA 1
ATOM 951 C C . ALA B 1 79 ? 60.829 23.337 28.216 1.00 43.01 76 ALA B C 1
ATOM 952 O O . ALA B 1 79 ? 60.138 22.741 27.385 1.00 42.46 76 ALA B O 1
ATOM 954 N N . LEU B 1 80 ? 61.829 22.742 28.872 1.00 42.48 77 LEU B N 1
ATOM 955 C CA . LEU B 1 80 ? 62.118 21.313 28.734 1.00 42.61 77 LEU B CA 1
ATOM 956 C C . LEU B 1 80 ? 60.994 20.444 29.276 1.00 42.61 77 LEU B C 1
ATOM 957 O O . LEU B 1 80 ? 60.805 19.327 28.797 1.00 43.85 77 LEU B O 1
ATOM 962 N N . SER B 1 81 ? 60.248 20.956 30.252 1.00 42.68 78 SER B N 1
ATOM 963 C CA . SER B 1 81 ? 58.950 20.380 30.656 1.00 44.07 78 SER B CA 1
ATOM 964 C C . SER B 1 81 ? 58.143 19.786 29.516 1.00 44.22 78 SER B C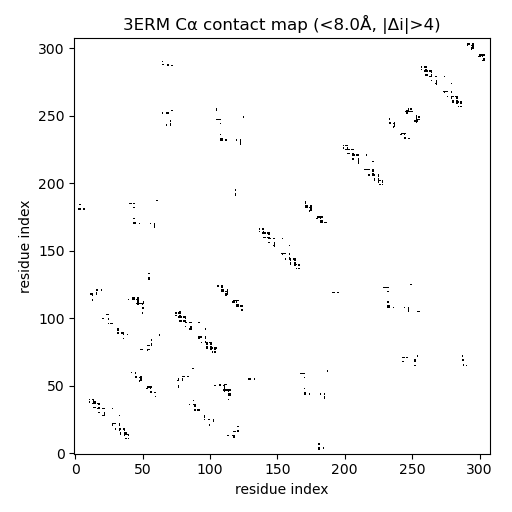 1
ATOM 965 O O . SER B 1 81 ? 57.537 18.723 29.676 1.00 44.43 78 SER B O 1
ATOM 968 N N . GLU B 1 82 ? 58.096 20.509 28.392 1.00 44.20 79 GLU B N 1
ATOM 969 C CA . GLU B 1 82 ? 57.233 20.151 27.264 1.00 44.52 79 GLU B CA 1
ATOM 970 C C . GLU B 1 82 ? 57.638 18.877 26.537 1.00 44.99 79 GLU B C 1
ATOM 971 O O . GLU B 1 82 ? 56.844 18.305 25.804 1.00 43.89 79 GLU B O 1
ATOM 977 N N . LEU B 1 83 ? 58.870 18.434 26.765 1.00 47.14 80 LEU B N 1
ATOM 978 C CA . LEU B 1 83 ? 59.326 17.134 26.299 1.00 49.24 80 LEU B CA 1
ATOM 979 C C . LEU B 1 83 ? 58.409 16.057 26.843 1.00 52.01 80 LEU B C 1
ATOM 980 O O . LEU B 1 83 ? 58.049 16.071 28.027 1.00 52.25 80 LEU B O 1
ATOM 985 N N . SER B 1 84 ? 58.000 15.149 25.962 1.00 55.51 81 SER B N 1
ATOM 986 C CA . SER B 1 84 ? 56.939 14.191 26.275 1.00 59.80 81 SER B CA 1
ATOM 987 C C . SER B 1 84 ? 57.469 12.774 26.519 1.00 61.73 81 SER B C 1
ATOM 988 O O . SER B 1 84 ? 57.949 12.136 25.580 1.00 63.21 81 SER B O 1
ATOM 991 N N . GLU B 1 85 ? 57.395 12.319 27.779 1.00 63.60 82 GLU B N 1
ATOM 992 C CA . GLU B 1 85 ? 57.731 10.934 28.224 1.00 65.32 82 GLU B CA 1
ATOM 993 C C . GLU B 1 85 ? 57.612 10.799 29.744 1.00 65.73 82 GLU B C 1
ATOM 994 O O . GLU B 1 85 ? 56.722 11.382 30.372 1.00 66.19 82 GLU B O 1
ATOM 1000 N N . ASP C 1 22 ? 78.212 21.770 3.659 1.00 57.69 19 ASP C N 1
ATOM 1001 C CA . ASP C 1 22 ? 79.193 22.587 2.891 1.00 57.52 19 ASP C CA 1
ATOM 1002 C C . ASP C 1 22 ? 78.533 23.761 2.150 1.00 57.16 19 ASP C C 1
ATOM 1003 O O . ASP C 1 22 ? 79.031 24.882 2.211 1.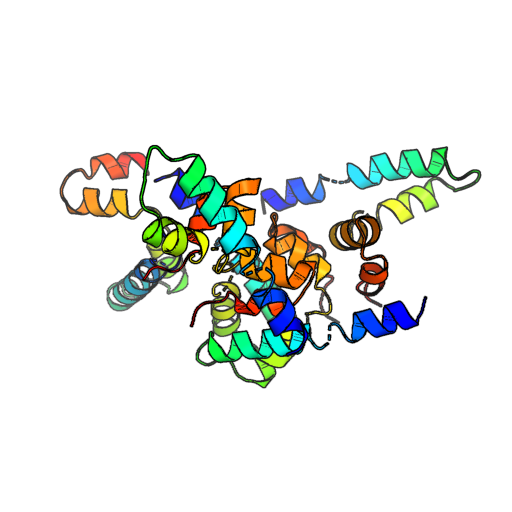00 56.86 19 ASP C O 1
ATOM 1008 N N . ARG C 1 23 ? 77.410 23.502 1.478 1.00 56.62 20 ARG C N 1
ATOM 1009 C CA . ARG C 1 23 ? 76.690 24.532 0.716 1.00 56.09 20 ARG C CA 1
ATOM 1010 C C . ARG C 1 23 ? 76.308 25.718 1.591 1.00 55.63 20 ARG C C 1
ATOM 1011 O O . ARG C 1 23 ? 76.820 26.820 1.406 1.00 55.81 20 ARG C O 1
ATOM 1019 N N . LYS C 1 24 ? 75.420 25.485 2.552 1.00 54.85 21 LYS C N 1
ATOM 1020 C CA . LYS C 1 24 ? 74.901 26.570 3.374 1.00 54.43 21 LYS C CA 1
ATOM 1021 C C . LYS C 1 24 ? 75.955 27.264 4.252 1.00 54.19 21 LYS C C 1
ATOM 1022 O O . LYS C 1 24 ? 75.687 28.317 4.853 1.00 54.21 21 LYS C O 1
ATOM 1028 N N . LEU C 1 25 ? 77.147 26.671 4.313 1.00 53.60 22 LEU C N 1
ATOM 1029 C CA . LEU C 1 25 ? 78.279 27.270 5.006 1.00 53.16 22 LEU C CA 1
ATOM 1030 C C . LEU C 1 25 ? 78.864 28.445 4.221 1.00 53.11 22 LEU C C 1
ATOM 1031 O O . LEU C 1 25 ? 79.279 29.448 4.820 1.00 53.12 22 LEU C O 1
ATOM 1036 N N . ALA C 1 26 ? 78.895 28.313 2.887 1.00 52.31 23 ALA C N 1
ATOM 1037 C CA . ALA C 1 26 ? 79.335 29.394 1.998 1.00 51.42 23 ALA C CA 1
ATOM 1038 C C . ALA C 1 26 ? 78.525 30.665 2.260 1.00 50.83 23 ALA C C 1
ATOM 1039 O O . ALA C 1 26 ? 79.090 31.746 2.437 1.00 50.46 23 ALA C O 1
ATOM 1041 N N . ASP C 1 27 ? 77.201 30.490 2.321 1.00 50.42 24 ASP C N 1
ATOM 1042 C CA . ASP C 1 27 ? 76.213 31.570 2.488 1.00 49.72 24 ASP C CA 1
ATOM 1043 C C . ASP C 1 27 ? 76.288 32.165 3.883 1.00 48.41 24 ASP C C 1
ATOM 1044 O O . ASP C 1 27 ? 76.005 33.346 4.069 1.00 48.13 24 ASP C O 1
ATOM 1049 N N . ALA C 1 28 ? 76.664 31.330 4.853 1.00 46.57 25 ALA C N 1
ATOM 1050 C CA . ALA C 1 28 ? 76.864 31.761 6.226 1.00 44.51 25 ALA C CA 1
ATOM 1051 C C . ALA C 1 28 ? 78.135 32.598 6.305 1.00 43.09 25 ALA C C 1
ATOM 1052 O O . ALA C 1 28 ? 78.111 33.736 6.788 1.00 42.90 25 ALA C O 1
ATOM 1054 N N . HIS C 1 29 ? 79.240 32.044 5.816 1.00 41.43 26 HIS C N 1
ATOM 1055 C CA . HIS C 1 29 ? 80.474 32.800 5.702 1.00 40.53 26 HIS C CA 1
ATOM 1056 C C . HIS C 1 29 ? 80.239 34.103 4.955 1.00 40.30 26 HIS C C 1
ATOM 1057 O O . HIS C 1 29 ? 80.755 35.158 5.329 1.00 39.79 26 HIS C O 1
ATOM 1064 N N . ASP C 1 30 ? 79.442 34.023 3.903 1.00 40.40 27 ASP C N 1
ATOM 1065 C CA . ASP C 1 30 ? 79.174 35.180 3.090 1.00 41.20 27 ASP C CA 1
ATOM 1066 C C . ASP C 1 30 ? 78.433 36.262 3.849 1.00 41.41 27 ASP C C 1
ATOM 1067 O O . ASP C 1 30 ? 78.737 37.450 3.722 1.00 41.49 27 ASP C O 1
ATOM 1072 N N . GLN C 1 31 ? 77.467 35.834 4.647 1.00 42.22 28 GLN C N 1
ATOM 1073 C CA . GLN C 1 31 ? 76.679 36.731 5.455 1.00 44.21 28 GLN C CA 1
ATOM 1074 C C . GLN C 1 31 ? 77.576 37.463 6.427 1.00 45.02 28 GLN C C 1
ATOM 1075 O O . GLN C 1 31 ? 77.406 38.651 6.682 1.00 46.39 28 GLN C O 1
ATOM 1094 N N . LEU C 1 33 ? 80.919 38.180 6.163 1.00 44.35 30 LEU C N 1
ATOM 1095 C CA . LEU C 1 33 ? 81.618 39.247 5.471 1.00 42.92 30 LEU C CA 1
ATOM 1096 C C . LEU C 1 33 ? 80.667 40.441 5.174 1.00 42.27 30 LEU C C 1
ATOM 1097 O O . LEU C 1 33 ? 81.008 41.592 5.433 1.00 42.11 30 LEU C O 1
ATOM 1102 N N . GLU C 1 34 ? 79.465 40.185 4.680 1.00 41.29 31 GLU C N 1
ATOM 1103 C CA . GLU C 1 34 ? 78.572 41.313 4.396 1.00 41.78 31 GLU C CA 1
ATOM 1104 C C . GLU C 1 34 ? 78.267 42.121 5.638 1.00 40.20 31 GLU C C 1
ATOM 1105 O O . GLU C 1 34 ? 78.166 43.347 5.586 1.00 39.29 31 GLU C O 1
ATOM 1111 N N . LEU C 1 35 ? 78.108 41.419 6.749 1.00 38.93 32 LEU C N 1
ATOM 1112 C CA . LEU C 1 35 ? 77.887 42.059 8.036 1.00 38.11 32 LEU C CA 1
ATOM 1113 C C . LEU C 1 35 ? 79.128 42.829 8.517 1.00 37.59 32 LEU C C 1
ATOM 1114 O O . LEU C 1 35 ? 79.039 44.008 8.876 1.00 38.47 32 LEU C O 1
ATOM 1119 N N . ALA C 1 36 ? 80.281 42.170 8.507 1.00 36.41 33 ALA C N 1
ATOM 1120 C CA . ALA C 1 36 ? 81.535 42.786 8.939 1.00 35.60 33 ALA C CA 1
ATOM 1121 C C . ALA C 1 36 ? 81.786 44.098 8.190 1.00 35.92 33 ALA C C 1
ATOM 1122 O O . ALA C 1 36 ? 82.229 45.095 8.768 1.00 36.19 33 ALA C O 1
ATOM 1124 N N . GLU C 1 37 ? 81.489 44.092 6.898 1.00 35.92 34 GLU C N 1
ATOM 1125 C CA . GLU C 1 37 ? 81.734 45.245 6.057 1.00 37.18 34 GLU C CA 1
ATOM 1126 C C . GLU C 1 37 ? 80.790 46.419 6.330 1.00 37.49 34 GLU C C 1
ATOM 1127 O O . GLU C 1 37 ? 81.216 47.578 6.374 1.00 36.73 34 GLU C O 1
ATOM 1133 N N . LEU C 1 38 ? 79.497 46.116 6.496 1.00 37.31 35 LEU C N 1
ATOM 1134 C CA . LEU C 1 38 ? 78.514 47.159 6.797 1.00 37.19 35 LEU C CA 1
ATOM 1135 C C . LEU C 1 38 ? 78.859 47.826 8.135 1.00 37.09 35 LEU C C 1
ATOM 1136 O O . LEU C 1 38 ? 78.846 49.034 8.259 1.00 36.44 35 LEU C O 1
ATOM 1141 N N . LEU C 1 39 ? 79.245 46.987 9.088 1.00 38.08 36 LEU C N 1
ATOM 1142 C CA . LEU C 1 39 ? 79.613 47.350 10.439 1.00 38.44 36 LEU C CA 1
ATOM 1143 C C . LEU C 1 39 ? 80.835 48.240 10.408 1.00 37.94 36 LEU C C 1
ATOM 1144 O O . LEU C 1 39 ? 80.840 49.336 10.986 1.00 36.81 36 LEU C O 1
ATOM 1149 N N . THR C 1 40 ? 81.880 47.761 9.735 1.00 38.55 37 THR C N 1
ATOM 1150 C CA . THR C 1 40 ? 83.111 48.539 9.621 1.00 39.80 37 THR C CA 1
ATOM 1151 C C . THR C 1 40 ? 82.764 49.963 9.220 1.00 40.90 37 THR C C 1
ATOM 1152 O O . THR C 1 40 ? 83.209 50.918 9.853 1.00 41.52 37 THR C O 1
ATOM 1156 N N . ASP C 1 41 ? 81.949 50.094 8.175 1.00 41.48 38 ASP C N 1
ATOM 1157 C CA . ASP C 1 41 ? 81.553 51.403 7.694 1.00 42.42 38 ASP C CA 1
ATOM 1158 C C . ASP C 1 41 ? 80.883 52.258 8.799 1.00 41.35 38 ASP C C 1
ATOM 1159 O O . ASP C 1 41 ? 81.357 53.360 9.084 1.00 39.22 38 ASP C O 1
ATOM 1164 N N . VAL C 1 42 ? 79.831 51.728 9.444 1.00 40.53 39 VAL C N 1
ATOM 1165 C CA . VAL C 1 42 ? 79.097 52.497 10.464 1.00 40.08 39 VAL C CA 1
ATOM 1166 C C . VAL C 1 42 ? 79.998 52.877 11.626 1.00 39.40 39 VAL C C 1
ATOM 1167 O O . VAL C 1 42 ? 79.893 53.984 12.153 1.00 39.61 39 VAL C O 1
ATOM 1171 N N . LEU C 1 43 ? 80.860 51.947 12.029 1.00 38.06 40 LEU C N 1
ATOM 1172 C CA . LEU C 1 43 ? 81.864 52.228 13.040 1.00 37.30 40 LEU C CA 1
ATOM 1173 C C . LEU C 1 43 ? 82.805 53.361 12.666 1.00 37.15 40 LEU C C 1
ATOM 1174 O O . LEU C 1 43 ? 82.868 54.346 13.399 1.00 36.14 40 LEU C O 1
ATOM 1179 N N . ILE C 1 44 ? 83.513 53.261 11.541 1.00 37.56 41 ILE C N 1
ATOM 1180 C CA . ILE C 1 44 ? 84.403 54.388 11.182 1.00 39.11 41 ILE C CA 1
ATOM 1181 C C . ILE C 1 44 ? 83.621 55.718 11.143 1.00 39.66 41 ILE C C 1
ATOM 1182 O O . ILE C 1 44 ? 84.129 56.757 11.552 1.00 40.45 41 ILE C O 1
ATOM 1187 N N . LYS C 1 45 ? 82.375 55.672 10.684 1.00 39.98 42 LYS C N 1
ATOM 1188 C CA . LYS C 1 45 ? 81.608 56.896 10.480 1.00 40.29 42 LYS C CA 1
ATOM 1189 C C . LYS C 1 45 ? 80.944 57.427 11.732 1.00 39.57 42 LYS C C 1
ATOM 1190 O O . LYS C 1 45 ? 80.439 58.532 11.718 1.00 39.55 42 LYS C O 1
ATOM 1196 N N . ASN C 1 46 ? 80.928 56.653 12.809 1.00 39.14 43 ASN C N 1
ATOM 1197 C CA . ASN C 1 46 ? 80.264 57.116 14.038 1.00 38.78 43 ASN C CA 1
ATOM 1198 C C . ASN C 1 46 ? 81.170 57.219 15.278 1.00 38.58 43 ASN C C 1
ATOM 1199 O O . ASN C 1 46 ? 80.808 57.879 16.256 1.00 38.53 43 ASN C O 1
ATOM 1204 N N . VAL C 1 47 ? 82.340 56.585 15.237 1.00 37.48 44 VAL C N 1
ATOM 1205 C CA . VAL C 1 47 ? 83.277 56.709 16.337 1.00 37.42 44 VAL C CA 1
ATOM 1206 C C . VAL C 1 47 ? 84.460 57.525 15.865 1.00 37.83 44 VAL C C 1
ATOM 1207 O O . VAL C 1 47 ? 85.340 56.981 15.202 1.00 38.47 44 VAL C O 1
ATOM 1211 N N . PRO C 1 48 ? 84.492 58.832 16.214 1.00 37.53 45 PRO C N 1
ATOM 1212 C CA . PRO C 1 48 ? 85.486 59.755 15.655 1.00 37.87 45 PRO C CA 1
ATOM 1213 C C . PRO C 1 48 ? 86.899 59.347 16.058 1.00 38.57 45 PRO C C 1
ATOM 1214 O O . PRO C 1 48 ? 87.103 58.912 17.194 1.00 39.25 45 PRO C O 1
ATOM 1218 N N . GLY C 1 49 ? 87.856 59.452 15.134 1.00 38.75 46 GLY C N 1
ATOM 1219 C CA . GLY C 1 49 ? 89.203 58.931 15.371 1.00 38.74 46 GLY C CA 1
ATOM 1220 C C . GLY C 1 49 ? 89.366 57.405 15.468 1.00 39.07 46 GLY C C 1
ATOM 1221 O O . GLY C 1 49 ? 90.488 56.917 15.542 1.00 39.11 46 GLY C O 1
ATOM 1222 N N . LEU C 1 50 ? 88.284 56.625 15.499 1.00 39.65 47 LEU C N 1
ATOM 1223 C CA . LEU C 1 50 ? 88.445 55.159 15.374 1.00 39.60 47 LEU C CA 1
ATOM 1224 C C . LEU C 1 50 ? 89.187 54.872 14.063 1.00 40.85 47 LEU C C 1
ATOM 1225 O O . LEU C 1 50 ? 88.899 55.516 13.042 1.00 42.38 47 LEU C O 1
ATOM 1230 N N . SER C 1 51 ? 90.157 53.957 14.083 1.00 40.28 48 SER C N 1
ATOM 1231 C CA . SER C 1 51 ? 90.897 53.675 12.858 1.00 40.24 48 SER C CA 1
ATOM 1232 C C . SER C 1 51 ? 90.179 52.618 12.004 1.00 40.92 48 SER C C 1
ATOM 1233 O O . SER C 1 51 ? 89.420 51.793 12.523 1.00 41.15 48 SER C O 1
ATOM 1236 N N . GLU C 1 52 ? 90.398 52.664 10.694 1.00 41.54 49 GLU C N 1
ATOM 1237 C CA . GLU C 1 52 ? 89.867 51.639 9.808 1.00 43.20 49 GLU C CA 1
ATOM 1238 C C . GLU C 1 52 ? 90.280 50.235 10.273 1.00 42.79 49 GLU C C 1
ATOM 1239 O O . GLU C 1 52 ? 89.442 49.352 10.415 1.00 42.28 49 GLU C O 1
ATOM 1245 N N . LYS C 1 53 ? 91.580 50.051 10.496 1.00 42.53 50 LYS C N 1
ATOM 1246 C CA . LYS C 1 53 ? 92.121 48.769 10.927 1.00 41.85 50 LYS C CA 1
ATOM 1247 C C . LYS C 1 53 ? 91.379 48.285 12.161 1.00 41.07 50 LYS C C 1
ATOM 1248 O O . LYS C 1 53 ? 90.839 47.187 12.168 1.00 41.93 50 LYS C O 1
ATOM 1254 N N . HIS C 1 54 ? 91.308 49.122 13.185 1.00 40.89 51 HIS C N 1
ATOM 1255 C CA . HIS C 1 54 ? 90.571 48.770 14.401 1.00 41.11 51 HIS C CA 1
ATOM 1256 C C . HIS C 1 54 ? 89.074 48.512 14.187 1.00 41.21 51 HIS C C 1
ATOM 1257 O O . HIS C 1 54 ? 88.532 47.590 14.780 1.00 41.97 51 HIS C O 1
ATOM 1264 N N . ALA C 1 55 ? 88.423 49.314 13.340 1.00 42.01 52 ALA C N 1
ATOM 1265 C CA . ALA C 1 55 ? 87.000 49.136 13.010 1.00 42.74 52 ALA C CA 1
ATOM 1266 C C . ALA C 1 55 ? 86.794 47.804 12.344 1.00 44.00 52 ALA C C 1
ATOM 1267 O O . ALA C 1 55 ? 85.938 47.016 12.748 1.00 44.08 52 ALA C O 1
ATOM 1269 N N . GLU C 1 56 ? 87.579 47.554 11.308 1.00 45.04 53 GLU C N 1
ATOM 1270 C CA . GLU C 1 56 ? 87.381 46.342 10.561 1.00 47.17 53 GLU C CA 1
ATOM 1271 C C . GLU C 1 56 ? 87.744 45.124 11.427 1.00 46.98 53 GLU C C 1
ATOM 1272 O O . GLU C 1 56 ? 87.029 44.130 11.412 1.00 46.21 53 GLU C O 1
ATOM 1278 N N . ASP C 1 57 ? 88.806 45.222 12.225 1.00 46.46 54 ASP C N 1
ATOM 1279 C CA . ASP C 1 57 ? 89.061 44.187 13.235 1.00 45.34 54 ASP C CA 1
ATOM 1280 C C . ASP C 1 57 ? 87.860 43.901 14.150 1.00 43.93 54 ASP C C 1
ATOM 1281 O O . ASP C 1 57 ? 87.456 42.747 14.283 1.00 44.20 54 ASP C O 1
ATOM 1286 N N . ALA C 1 58 ? 87.303 44.933 14.781 1.00 41.06 55 ALA C N 1
ATOM 1287 C CA . ALA C 1 58 ? 86.193 44.740 15.735 1.00 39.91 55 ALA C CA 1
ATOM 1288 C C . ALA C 1 58 ? 84.980 44.100 15.079 1.00 38.86 55 ALA C C 1
ATOM 1289 O O . ALA C 1 58 ? 84.302 43.232 15.657 1.00 38.88 55 ALA C O 1
ATOM 1291 N N . SER C 1 59 ? 84.727 44.529 13.853 1.00 37.82 56 SER C N 1
ATOM 1292 C CA . SER C 1 59 ? 83.627 44.022 13.088 1.00 39.12 56 SER C CA 1
ATOM 1293 C C . SER C 1 59 ? 83.802 42.538 12.734 1.00 39.11 56 SER C C 1
ATOM 1294 O O . SER C 1 59 ? 82.855 41.731 12.852 1.00 37.38 56 SER C O 1
ATOM 1297 N N . ILE C 1 60 ? 85.016 42.178 12.308 1.00 39.49 57 ILE C N 1
ATOM 1298 C CA . ILE C 1 60 ? 85.276 40.789 11.969 1.00 39.70 57 ILE C CA 1
ATOM 1299 C C . ILE C 1 60 ? 85.044 40.008 13.240 1.00 38.31 57 ILE C C 1
ATOM 1300 O O . ILE C 1 60 ? 84.384 38.982 13.255 1.00 37.38 57 ILE C O 1
ATOM 1305 N N . TYR C 1 61 ? 85.588 40.512 14.324 1.00 36.93 58 TYR C N 1
ATOM 1306 C CA . TYR C 1 61 ? 85.403 39.826 15.547 1.00 38.73 58 TYR C CA 1
ATOM 1307 C C . TYR C 1 61 ? 83.908 39.571 15.895 1.00 40.74 58 TYR C C 1
ATOM 1308 O O . TYR C 1 61 ? 83.505 38.452 16.247 1.00 41.29 58 TYR C O 1
ATOM 1325 N N . ALA C 1 63 ? 81.309 39.736 14.013 1.00 43.30 60 ALA C N 1
ATOM 1326 C CA . ALA C 1 63 ? 80.600 39.038 12.960 1.00 43.03 60 ALA C CA 1
ATOM 1327 C C . ALA C 1 63 ? 80.875 37.524 13.052 1.00 43.75 60 ALA C C 1
ATOM 1328 O O . ALA C 1 63 ? 79.963 36.703 12.842 1.00 44.39 60 ALA C O 1
ATOM 1330 N N . LYS C 1 64 ? 82.108 37.152 13.408 1.00 43.35 61 LYS C N 1
ATOM 1331 C CA . LYS C 1 64 ? 82.435 35.749 13.738 1.00 43.25 61 LYS C CA 1
ATOM 1332 C C . LYS C 1 64 ? 81.663 35.226 14.946 1.00 43.28 61 LYS C C 1
ATOM 1333 O O . LYS C 1 64 ? 81.527 34.015 15.134 1.00 44.07 61 LYS C O 1
ATOM 1339 N N . ASN C 1 65 ? 81.139 36.134 15.756 1.00 42.47 62 ASN C N 1
ATOM 1340 C CA . ASN C 1 65 ? 80.422 35.736 16.939 1.00 41.74 62 ASN C CA 1
ATOM 1341 C C . ASN C 1 65 ? 79.015 36.269 16.912 1.00 41.41 62 ASN C C 1
ATOM 1342 O O . ASN C 1 65 ? 78.474 36.686 17.956 1.00 41.00 62 ASN C O 1
ATOM 1347 N N . ARG C 1 66 ? 78.406 36.268 15.729 1.00 39.83 63 ARG C N 1
ATOM 1348 C CA . ARG C 1 66 ? 77.154 37.001 15.595 1.00 39.34 63 ARG C CA 1
ATOM 1349 C C . ARG C 1 66 ? 75.968 36.490 16.400 1.00 39.24 63 ARG C C 1
ATOM 1350 O O . ARG C 1 66 ? 75.130 37.289 16.841 1.00 41.85 63 ARG C O 1
ATOM 1358 N N . ALA C 1 67 ? 75.892 35.187 16.613 1.00 38.93 64 ALA C N 1
ATOM 1359 C CA . ALA C 1 67 ? 74.821 34.594 17.434 1.00 38.61 64 ALA C CA 1
ATOM 1360 C C . ALA C 1 67 ? 74.922 35.080 18.877 1.00 38.37 64 ALA C C 1
ATOM 1361 O O . ALA C 1 67 ? 73.920 35.394 19.503 1.00 39.22 64 ALA C O 1
ATOM 1363 N N . VAL C 1 68 ? 76.130 35.138 19.420 1.00 37.98 65 VAL C N 1
ATOM 1364 C CA . VAL C 1 68 ? 76.297 35.705 20.772 1.00 37.46 65 VAL C CA 1
ATOM 1365 C C . VAL C 1 68 ? 75.879 37.180 20.835 1.00 38.11 65 VAL C C 1
ATOM 1366 O O . VAL C 1 68 ? 75.019 37.545 21.655 1.00 39.87 65 VAL C O 1
ATOM 1370 N N . PHE C 1 69 ? 76.432 37.999 19.942 1.00 37.09 66 PHE C N 1
ATOM 1371 C CA . PHE C 1 69 ? 76.083 39.427 19.875 1.00 37.27 66 PHE C CA 1
ATOM 1372 C C . PHE C 1 69 ? 74.619 39.748 19.613 1.00 37.44 66 PHE C C 1
ATOM 1373 O O . PHE C 1 69 ? 74.058 40.656 20.237 1.00 37.67 66 PHE C O 1
ATOM 1381 N N . ALA C 1 70 ? 74.002 39.020 18.690 1.00 37.37 67 ALA C N 1
ATOM 1382 C CA . ALA C 1 70 ? 72.555 39.129 18.510 1.00 37.39 67 ALA C CA 1
ATOM 1383 C C . ALA C 1 70 ? 71.798 38.930 19.835 1.00 36.60 67 ALA C C 1
ATOM 1384 O O . ALA C 1 70 ? 70.815 39.610 20.085 1.00 37.50 67 ALA C O 1
ATOM 1386 N N . ALA C 1 71 ? 72.234 37.999 20.673 1.00 35.44 68 ALA C N 1
ATOM 1387 C CA . ALA C 1 71 ? 71.526 37.792 21.930 1.00 35.65 68 ALA C CA 1
ATOM 1388 C C . ALA C 1 71 ? 71.848 38.925 22.902 1.00 36.13 68 ALA C C 1
ATOM 1389 O O . ALA C 1 71 ? 70.968 39.377 23.614 1.00 38.12 68 ALA C O 1
ATOM 1391 N N . ALA C 1 72 ? 73.090 39.398 22.909 1.00 35.62 69 ALA C N 1
ATOM 1392 C CA . ALA C 1 72 ? 73.511 40.432 23.827 1.00 34.71 69 ALA C CA 1
ATOM 1393 C C . ALA C 1 72 ? 72.611 41.599 23.564 1.00 36.78 69 ALA C C 1
ATOM 1394 O O . ALA C 1 72 ? 72.045 42.196 24.488 1.00 37.05 69 ALA C O 1
ATOM 1396 N N . PHE C 1 73 ? 72.464 41.908 22.280 1.00 38.82 70 PHE C N 1
ATOM 1397 C CA . PHE C 1 73 ? 71.749 43.093 21.844 1.00 40.13 70 PHE C CA 1
ATOM 1398 C C . PHE C 1 73 ? 70.267 42.975 21.979 1.00 41.83 70 PHE C C 1
ATOM 1399 O O . PHE C 1 73 ? 69.626 43.995 22.122 1.00 43.30 70 PHE C O 1
ATOM 1407 N N . LYS C 1 74 ? 69.722 41.762 21.910 1.00 43.17 71 LYS C N 1
ATOM 1408 C CA . LYS C 1 74 ? 68.271 41.582 21.844 1.00 45.60 71 LYS C CA 1
ATOM 1409 C C . LYS C 1 74 ? 67.652 41.758 23.214 1.00 48.58 71 LYS C C 1
ATOM 1410 O O . LYS C 1 74 ? 66.612 42.377 23.326 1.00 50.29 71 LYS C O 1
ATOM 1416 N N . ASN C 1 75 ? 68.272 41.193 24.248 1.00 51.48 72 ASN C N 1
ATOM 1417 C CA . ASN C 1 75 ? 68.043 41.627 25.648 1.00 53.66 72 ASN C CA 1
ATOM 1418 C C . ASN C 1 75 ? 69.213 41.273 26.558 1.00 53.85 72 ASN C C 1
ATOM 1419 O O . ASN C 1 75 ? 69.910 42.165 27.058 1.00 54.88 72 ASN C O 1
ATOM 1424 N N . ASN C 1 76 ? 69.383 39.967 26.756 1.00 52.73 73 ASN C N 1
ATOM 1425 C CA . ASN C 1 76 ? 70.550 39.276 27.325 1.00 52.13 73 ASN C CA 1
ATOM 1426 C C . ASN C 1 76 ? 71.963 39.887 27.134 1.00 50.74 73 ASN C C 1
ATOM 1427 O O . ASN C 1 76 ? 72.785 39.305 26.410 1.00 50.70 73 ASN C O 1
ATOM 1432 N N . ALA C 1 77 ? 72.271 41.026 27.773 1.00 47.83 74 ALA C N 1
ATOM 1433 C CA . ALA C 1 77 ? 73.605 41.628 27.637 1.00 45.38 74 ALA C CA 1
ATOM 1434 C C . ALA C 1 77 ? 74.689 40.632 28.072 1.00 43.79 74 ALA C C 1
ATOM 1435 O O . ALA C 1 77 ? 75.818 40.618 27.567 1.00 42.56 74 ALA C O 1
ATOM 1437 N N . THR C 1 78 ? 74.320 39.780 29.008 1.00 41.95 75 THR C N 1
ATOM 1438 C CA . THR C 1 78 ? 75.262 38.869 29.606 1.00 40.50 75 THR C CA 1
ATOM 1439 C C . THR C 1 78 ? 75.609 37.655 28.723 1.00 39.55 75 THR C C 1
ATOM 1440 O O . THR C 1 78 ? 76.536 36.925 29.044 1.00 40.15 75 THR C O 1
ATOM 1444 N N . ALA C 1 79 ? 74.905 37.449 27.607 1.00 37.85 76 ALA C N 1
ATOM 1445 C CA . ALA C 1 79 ? 75.359 36.489 26.611 1.00 36.60 76 ALA C CA 1
ATOM 1446 C C . ALA C 1 79 ? 76.848 36.714 26.349 1.00 36.26 76 ALA C C 1
ATOM 1447 O O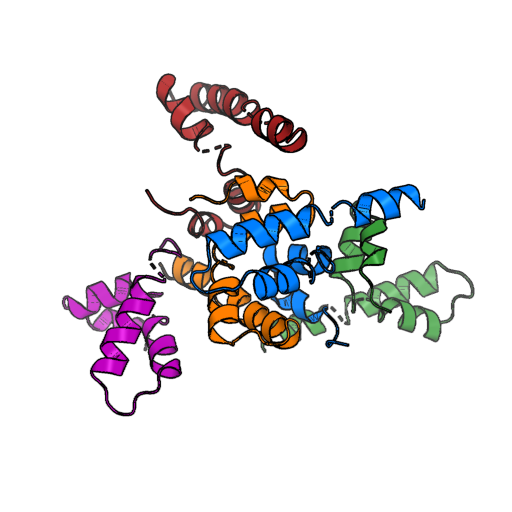 . ALA C 1 79 ? 77.584 35.771 26.027 1.00 37.44 76 ALA C O 1
ATOM 1449 N N . LEU C 1 80 ? 77.305 37.941 26.558 1.00 35.29 77 LEU C N 1
ATOM 1450 C CA . LEU C 1 80 ? 78.664 38.327 26.188 1.00 36.29 77 LEU C CA 1
ATOM 1451 C C . LEU C 1 80 ? 79.711 37.523 26.926 1.00 37.37 77 LEU C C 1
ATOM 1452 O O . LEU C 1 80 ? 80.808 37.343 26.395 1.00 37.40 77 LEU C O 1
ATOM 1457 N N . SER C 1 81 ? 79.357 37.040 28.124 1.00 37.82 78 SER C N 1
ATOM 1458 C CA . SER C 1 81 ? 80.184 36.117 28.918 1.00 39.44 78 SER C CA 1
ATOM 1459 C C . SER C 1 81 ? 80.553 34.841 28.212 1.00 40.34 78 SER C C 1
ATOM 1460 O O . SER C 1 81 ? 81.541 34.222 28.571 1.00 40.40 78 SER C O 1
ATOM 1463 N N . GLU C 1 82 ? 79.723 34.425 27.254 1.00 41.10 79 GLU C N 1
ATOM 1464 C CA . GLU C 1 82 ? 79.862 33.125 26.631 1.00 41.24 79 GLU C CA 1
ATOM 1465 C C . GLU C 1 82 ? 81.025 33.141 25.672 1.00 42.49 79 GLU C C 1
ATOM 1466 O O . GLU C 1 82 ? 81.401 32.122 25.108 1.00 42.44 79 GLU C O 1
ATOM 1472 N N . LEU C 1 83 ? 81.609 34.315 25.483 1.00 44.46 80 LEU C N 1
ATOM 1473 C CA . LEU C 1 83 ? 82.768 34.430 24.613 1.00 45.16 80 LEU C CA 1
ATOM 1474 C C . LEU C 1 83 ? 83.988 33.895 25.327 1.00 46.44 80 LEU C C 1
ATOM 1475 O O . LEU C 1 83 ? 84.290 34.309 26.437 1.00 47.13 80 LEU C O 1
ATOM 1480 N N . SER C 1 84 ? 84.660 32.948 24.679 1.00 49.48 81 SER C N 1
ATOM 1481 C CA . SER C 1 84 ? 85.729 32.134 25.294 1.00 52.57 81 SER C CA 1
ATOM 1482 C C . SER C 1 84 ? 87.036 32.902 25.581 1.00 54.43 81 SER C C 1
ATOM 1483 O O . SER C 1 84 ? 87.352 33.872 24.891 1.00 54.83 81 SER C O 1
ATOM 1486 N N . GLU C 1 85 ? 87.779 32.458 26.604 1.00 56.10 82 GLU C N 1
ATOM 1487 C CA . GLU C 1 85 ? 89.142 32.961 26.925 1.00 57.22 82 GLU C CA 1
ATOM 1488 C C . GLU C 1 85 ? 89.469 32.981 28.425 1.00 57.55 82 GLU C C 1
ATOM 1489 O O . GLU C 1 85 ? 88.851 33.717 29.197 1.00 58.42 82 GLU C O 1
ATOM 1495 N N . ASP D 1 22 ? 60.765 24.322 39.999 1.00 44.66 19 ASP D N 1
ATOM 1496 C CA . ASP D 1 22 ? 59.918 24.298 41.229 1.00 44.99 19 ASP D CA 1
ATOM 1497 C C . ASP D 1 22 ? 58.965 25.479 41.219 1.00 43.98 19 ASP D C 1
ATOM 1498 O O . ASP D 1 22 ? 57.865 25.405 40.675 1.00 44.06 19 ASP D O 1
ATOM 1503 N N . ARG D 1 23 ? 59.408 26.560 41.842 1.00 42.97 20 ARG D N 1
ATOM 1504 C CA . ARG D 1 23 ? 58.808 27.869 41.700 1.00 42.26 20 ARG D CA 1
ATOM 1505 C C . ARG D 1 23 ? 58.618 28.227 40.209 1.00 42.00 20 ARG D C 1
ATOM 1506 O O . ARG D 1 23 ? 57.557 28.707 39.824 1.00 41.64 20 ARG D O 1
ATOM 1514 N N . LYS D 1 24 ? 59.624 27.956 39.371 1.00 42.19 21 LYS D N 1
ATOM 1515 C CA . LYS D 1 24 ? 59.551 28.260 37.924 1.00 41.40 21 LYS D CA 1
ATOM 1516 C C . LYS D 1 24 ? 58.658 27.287 37.168 1.00 41.14 21 LYS D C 1
ATOM 1517 O O . LYS D 1 24 ? 58.119 27.629 36.112 1.00 41.78 21 LYS D O 1
ATOM 1523 N N . LEU D 1 25 ? 58.483 26.079 37.690 1.00 40.51 22 LEU D N 1
ATOM 1524 C CA . LEU D 1 25 ? 57.530 25.175 37.053 1.00 40.41 22 LEU D CA 1
ATOM 1525 C C . LEU D 1 25 ? 56.125 25.707 37.242 1.00 39.61 22 LEU D C 1
ATOM 1526 O O . LEU D 1 25 ? 55.385 25.820 36.267 1.00 39.99 22 LEU D O 1
ATOM 1531 N N . ALA D 1 26 ? 55.792 26.076 38.484 1.00 38.84 23 ALA D N 1
ATOM 1532 C CA . ALA D 1 26 ? 54.499 26.686 38.835 1.00 38.53 23 ALA D CA 1
ATOM 1533 C C . ALA D 1 26 ? 54.115 27.854 37.923 1.00 38.75 23 ALA D C 1
ATOM 1534 O O . ALA D 1 26 ? 52.964 27.948 37.446 1.00 38.09 23 ALA D O 1
ATOM 1536 N N . ASP D 1 27 ? 55.082 28.734 37.678 1.00 38.41 24 ASP D N 1
ATOM 1537 C CA . ASP D 1 27 ? 54.853 29.871 36.801 1.00 38.89 24 ASP D CA 1
ATOM 1538 C C . ASP D 1 27 ? 54.427 29.434 35.419 1.00 38.00 24 ASP D C 1
ATOM 1539 O O . ASP D 1 27 ? 53.449 29.962 34.881 1.00 38.37 24 ASP D O 1
ATOM 1544 N N . ALA D 1 28 ? 55.160 28.473 34.857 1.00 37.13 25 ALA D N 1
ATOM 1545 C CA . ALA D 1 28 ? 54.905 28.020 33.496 1.00 37.33 25 ALA D CA 1
ATOM 1546 C C . ALA D 1 28 ? 53.564 27.326 33.376 1.00 38.95 25 ALA D C 1
ATOM 1547 O O . ALA D 1 28 ? 52.838 27.510 32.393 1.00 39.81 25 ALA D O 1
ATOM 1549 N N . HIS D 1 29 ? 53.243 26.509 34.378 1.00 40.22 26 HIS D N 1
ATOM 1550 C CA . HIS D 1 29 ? 51.942 25.877 34.455 1.00 39.99 26 HIS D CA 1
ATOM 1551 C C . HIS D 1 29 ? 50.826 26.927 34.454 1.00 39.50 26 HIS D C 1
ATOM 1552 O O . HIS D 1 29 ? 49.852 26.794 33.722 1.00 39.58 26 HIS D O 1
ATOM 1559 N N . ASP D 1 30 ? 50.975 27.982 35.248 1.00 39.03 27 ASP D N 1
ATOM 1560 C CA . ASP D 1 30 ? 49.949 29.010 35.287 1.00 39.08 27 ASP D CA 1
ATOM 1561 C C . ASP D 1 30 ? 49.773 29.641 33.908 1.00 40.24 27 ASP D C 1
ATOM 1562 O O . ASP D 1 30 ? 48.648 29.913 33.484 1.00 39.56 27 ASP D O 1
ATOM 1567 N N . GLN D 1 31 ? 50.879 29.817 33.188 1.00 41.50 28 GLN D N 1
ATOM 1568 C CA . GLN D 1 31 ? 50.826 30.426 31.852 1.00 42.96 28 GLN D CA 1
ATOM 1569 C C . GLN D 1 31 ? 50.276 29.556 30.743 1.00 42.66 28 GLN D C 1
ATOM 1570 O O . GLN D 1 31 ? 49.703 30.067 29.781 1.00 41.89 28 GLN D O 1
ATOM 1584 N N . LEU D 1 33 ? 47.911 27.412 31.491 1.00 41.61 30 LEU D N 1
ATOM 1585 C CA . LEU D 1 33 ? 46.475 27.482 31.765 1.00 40.88 30 LEU D CA 1
ATOM 1586 C C . LEU D 1 33 ? 45.836 28.794 31.301 1.00 40.88 30 LEU D C 1
ATOM 1587 O O . LEU D 1 33 ? 44.734 28.782 30.738 1.00 40.84 30 LEU D O 1
ATOM 1592 N N . GLU D 1 34 ? 46.540 29.910 31.517 1.00 40.48 31 GLU D N 1
ATOM 1593 C CA . GLU D 1 34 ? 46.071 31.235 31.094 1.00 39.70 31 GLU D CA 1
ATOM 1594 C C . GLU D 1 34 ? 45.953 31.311 29.577 1.00 38.03 31 GLU D C 1
ATOM 1595 O O . GLU D 1 34 ? 45.013 31.889 29.041 1.00 36.92 31 GLU D O 1
ATOM 1601 N N . LEU D 1 35 ? 46.916 30.711 28.894 1.00 36.76 32 LEU D N 1
ATOM 1602 C CA . LEU D 1 35 ? 46.830 30.554 27.460 1.00 37.16 32 LEU D CA 1
ATOM 1603 C C . LEU D 1 35 ? 45.667 29.638 27.093 1.00 37.82 32 LEU D C 1
ATOM 1604 O O . LEU D 1 35 ? 44.855 29.977 26.218 1.00 38.69 32 LEU D O 1
ATOM 1609 N N . ALA D 1 36 ? 45.582 28.491 27.768 1.00 37.22 33 ALA D N 1
ATOM 1610 C CA . ALA D 1 36 ? 44.515 27.535 27.511 1.00 37.00 33 ALA D CA 1
ATOM 1611 C C . ALA D 1 36 ? 43.158 28.224 27.662 1.00 37.72 33 ALA D C 1
ATOM 1612 O O . ALA D 1 36 ? 42.273 28.062 26.812 1.00 37.30 33 ALA D O 1
ATOM 1614 N N . GLU D 1 37 ? 42.996 29.024 28.712 1.00 38.95 34 GLU D N 1
ATOM 1615 C CA . GLU D 1 37 ? 41.695 29.625 28.945 1.00 40.96 34 GLU D CA 1
ATOM 1616 C C . GLU D 1 37 ? 41.307 30.587 27.811 1.00 41.22 34 GLU D C 1
ATOM 1617 O O . GLU D 1 37 ? 40.289 30.344 27.131 1.00 40.71 34 GLU D O 1
ATOM 1623 N N . LEU D 1 38 ? 42.134 31.624 27.592 1.00 41.01 35 LEU D N 1
ATOM 1624 C CA . LEU D 1 38 ? 41.953 32.616 26.513 1.00 40.71 35 LEU D CA 1
ATOM 1625 C C . LEU D 1 38 ? 41.753 31.969 25.153 1.00 39.97 35 LEU D C 1
ATOM 1626 O O . LEU D 1 38 ? 40.907 32.396 24.371 1.00 38.20 35 LEU D O 1
ATOM 1631 N N . LEU D 1 39 ? 42.545 30.938 24.882 1.00 40.56 36 LEU D N 1
ATOM 1632 C CA . LEU D 1 39 ? 42.446 30.178 23.641 1.00 41.29 36 LEU D CA 1
ATOM 1633 C C . LEU D 1 39 ? 41.063 29.556 23.493 1.00 41.80 36 LEU D C 1
ATOM 1634 O O . LEU D 1 39 ? 40.428 29.662 22.433 1.00 42.28 36 LEU D O 1
ATOM 1639 N N . THR D 1 40 ? 40.595 28.921 24.560 1.00 40.54 37 THR D N 1
ATOM 1640 C CA . THR D 1 40 ? 39.297 28.278 24.535 1.00 40.82 37 THR D CA 1
ATOM 1641 C C . THR D 1 40 ? 38.170 29.273 24.159 1.00 41.41 37 THR D C 1
ATOM 1642 O O . THR D 1 40 ? 37.383 29.009 23.234 1.00 40.70 37 THR D O 1
ATOM 1646 N N . ASP D 1 41 ? 38.108 30.420 24.841 1.00 41.79 38 ASP D N 1
ATOM 1647 C CA . ASP D 1 41 ? 37.078 31.422 24.516 1.00 41.26 38 ASP D CA 1
ATOM 1648 C C . ASP D 1 41 ? 37.178 31.851 23.050 1.00 40.08 38 ASP D C 1
ATOM 1649 O O . ASP D 1 41 ? 36.173 31.866 22.360 1.00 39.54 38 ASP D O 1
ATOM 1654 N N . VAL D 1 42 ? 38.381 32.131 22.550 1.00 39.55 39 VAL D N 1
ATOM 1655 C CA . VAL D 1 42 ? 38.500 32.543 21.139 1.00 38.69 39 VAL D CA 1
ATOM 1656 C C . VAL D 1 42 ? 38.049 31.457 20.138 1.00 37.62 39 VAL D C 1
ATOM 1657 O O . VAL D 1 42 ? 37.386 31.765 19.143 1.00 36.47 39 VAL D O 1
ATOM 1661 N N . LEU D 1 43 ? 38.406 30.203 20.412 1.00 37.21 40 LEU D N 1
ATOM 1662 C CA . LEU D 1 43 ? 38.000 29.091 19.562 1.00 37.77 40 LEU D CA 1
ATOM 1663 C C . LEU D 1 43 ? 36.500 28.877 19.655 1.00 38.82 40 LEU D C 1
ATOM 1664 O O . LEU D 1 43 ? 35.824 28.745 18.626 1.00 39.33 40 LEU D O 1
ATOM 1669 N N . ILE D 1 44 ? 35.959 28.869 20.874 1.00 39.19 41 ILE D N 1
ATOM 1670 C CA . ILE D 1 44 ? 34.502 28.758 21.006 1.00 39.25 41 ILE D CA 1
ATOM 1671 C C . ILE D 1 44 ? 33.799 30.010 20.418 1.00 39.58 41 ILE D C 1
ATOM 1672 O O . ILE D 1 44 ? 32.659 29.917 19.964 1.00 37.91 41 ILE D O 1
ATOM 1677 N N . LYS D 1 45 ? 34.484 31.162 20.401 1.00 39.29 42 LYS D N 1
ATOM 1678 C CA . LYS D 1 45 ? 33.867 32.393 19.872 1.00 39.56 42 LYS D CA 1
ATOM 1679 C C . LYS D 1 45 ? 33.978 32.523 18.350 1.00 38.68 42 LYS D C 1
ATOM 1680 O O . LYS D 1 45 ? 33.184 33.232 17.722 1.00 38.98 42 LYS D O 1
ATOM 1686 N N . ASN D 1 46 ? 34.911 31.796 17.756 1.00 36.76 43 ASN D N 1
ATOM 1687 C CA . ASN D 1 46 ? 35.201 32.005 16.367 1.00 36.55 43 ASN D CA 1
ATOM 1688 C C . ASN D 1 46 ? 34.953 30.843 15.457 1.00 36.71 43 ASN D C 1
ATOM 1689 O O . ASN D 1 46 ? 35.009 30.993 14.247 1.00 36.97 43 ASN D O 1
ATOM 1694 N N . VAL D 1 47 ? 34.677 29.684 16.037 1.00 37.99 44 VAL D N 1
ATOM 1695 C CA . VAL D 1 47 ? 34.349 28.490 15.253 1.00 39.76 44 VAL D CA 1
ATOM 1696 C C . VAL D 1 47 ? 32.831 28.175 15.338 1.00 41.87 44 VAL D C 1
ATOM 1697 O O . VAL D 1 47 ? 32.363 27.597 16.334 1.00 43.04 44 VAL D O 1
ATOM 1701 N N . PRO D 1 48 ? 32.059 28.556 14.294 1.00 42.53 45 PRO D N 1
ATOM 1702 C CA . PRO D 1 48 ? 30.611 28.386 14.270 1.00 43.80 45 PRO D CA 1
ATOM 1703 C C . PRO D 1 48 ? 30.113 27.363 15.287 1.00 44.68 45 PRO D C 1
ATOM 1704 O O . PRO D 1 48 ? 30.477 26.182 15.202 1.00 44.10 45 PRO D O 1
ATOM 1708 N N . GLY D 1 49 ? 29.298 27.844 16.235 1.00 46.15 46 GLY D N 1
ATOM 1709 C CA . GLY D 1 49 ? 28.670 27.041 17.307 1.00 46.42 46 GLY D CA 1
ATOM 1710 C C . GLY D 1 49 ? 29.321 25.703 17.620 1.00 46.79 46 GLY D C 1
ATOM 1711 O O . GLY D 1 49 ? 28.638 24.692 17.675 1.00 46.60 46 GLY D O 1
ATOM 1712 N N . LEU D 1 50 ? 30.638 25.685 17.831 1.00 47.68 47 LEU D N 1
ATOM 1713 C CA . LEU D 1 50 ? 31.346 24.401 17.950 1.00 48.15 47 LEU D CA 1
ATOM 1714 C C . LEU D 1 50 ? 32.069 24.088 19.271 1.00 48.94 47 LEU D C 1
ATOM 1715 O O . LEU D 1 50 ? 33.115 24.683 19.590 1.00 50.50 47 LEU D O 1
ATOM 1720 N N . SER D 1 51 ? 31.455 23.149 20.003 1.00 49.72 48 SER D N 1
ATOM 1721 C CA . SER D 1 51 ? 32.030 22.314 21.080 1.00 49.88 48 SER D CA 1
ATOM 1722 C C . SER D 1 51 ? 32.815 23.027 22.190 1.00 50.46 48 SER D C 1
ATOM 1723 O O . SER D 1 51 ? 33.990 23.383 22.011 1.00 50.40 48 SER D O 1
ATOM 1726 N N . GLU D 1 52 ? 32.173 23.198 23.343 1.00 50.62 49 GLU D N 1
ATOM 1727 C CA . GLU D 1 52 ? 32.795 23.880 24.479 1.00 50.94 49 GLU D CA 1
ATOM 1728 C C . GLU D 1 52 ? 33.750 22.977 25.295 1.00 51.45 49 GLU D C 1
ATOM 1729 O O . GLU D 1 52 ? 34.881 23.391 25.607 1.00 52.21 49 GLU D O 1
ATOM 1735 N N . LYS D 1 53 ? 33.321 21.757 25.634 1.00 51.37 50 LYS D N 1
ATOM 1736 C CA . LYS D 1 53 ? 34.211 20.832 26.363 1.00 51.38 50 LYS D CA 1
ATOM 1737 C C . LYS D 1 53 ? 35.459 20.554 25.515 1.00 51.38 50 LYS D C 1
ATOM 1738 O O . LYS D 1 53 ? 36.574 20.440 26.044 1.00 51.31 50 LYS D O 1
ATOM 1744 N N . HIS D 1 54 ? 35.254 20.513 24.195 1.00 50.85 51 HIS D N 1
ATOM 1745 C CA . HIS D 1 54 ? 36.285 20.139 23.232 1.00 50.32 51 HIS D CA 1
ATOM 1746 C C . HIS D 1 54 ? 37.275 21.268 23.024 1.00 50.05 51 HIS D C 1
ATOM 1747 O O . HIS D 1 54 ? 38.493 21.042 22.986 1.00 49.40 51 HIS D O 1
ATOM 1754 N N . ALA D 1 55 ? 36.736 22.480 22.905 1.00 48.77 52 ALA D N 1
ATOM 1755 C CA . ALA D 1 55 ? 37.532 23.671 22.800 1.00 47.98 52 ALA D CA 1
ATOM 1756 C C . ALA D 1 55 ? 38.687 23.569 23.792 1.00 47.95 52 ALA D C 1
ATOM 1757 O O . ALA D 1 55 ? 39.830 23.868 23.448 1.00 46.39 52 ALA D O 1
ATOM 1759 N N . GLU D 1 56 ? 38.371 23.114 25.007 1.00 48.43 53 GLU D N 1
ATOM 1760 C CA . GLU D 1 56 ? 39.373 22.846 26.029 1.00 48.74 53 GLU D CA 1
ATOM 1761 C C . GLU D 1 56 ? 40.437 21.866 25.523 1.00 48.43 53 GLU D C 1
ATOM 1762 O O . GLU D 1 56 ? 41.622 22.239 25.393 1.00 47.87 53 GLU D O 1
ATOM 1768 N N . ASP D 1 57 ? 40.007 20.642 25.195 1.00 47.70 54 ASP D N 1
ATOM 1769 C CA . ASP D 1 57 ? 40.934 19.561 24.811 1.00 47.20 54 ASP D CA 1
ATOM 1770 C C . ASP D 1 57 ? 42.030 20.016 23.831 1.00 46.34 54 ASP D C 1
ATOM 1771 O O . ASP D 1 57 ? 43.219 19.740 24.059 1.00 46.09 54 ASP D O 1
ATOM 1776 N N . ALA D 1 58 ? 41.622 20.709 22.767 1.00 44.81 55 ALA D N 1
ATOM 1777 C CA . ALA D 1 58 ? 42.560 21.330 21.817 1.00 45.74 55 ALA D CA 1
ATOM 1778 C C . ALA D 1 58 ? 43.406 22.485 22.420 1.00 45.99 55 ALA D C 1
ATOM 1779 O O . ALA D 1 58 ? 44.636 22.475 22.307 1.00 47.54 55 ALA D O 1
ATOM 1781 N N . SER D 1 59 ? 42.753 23.464 23.055 1.00 45.27 56 SER D N 1
ATOM 1782 C CA . SER D 1 59 ? 43.464 24.541 23.745 1.00 45.81 56 SER D CA 1
ATOM 1783 C C . SER D 1 59 ? 44.560 24.008 24.705 1.00 45.51 56 SER D C 1
ATOM 1784 O O . SER D 1 59 ? 45.728 24.387 24.582 1.00 44.04 56 SER D O 1
ATOM 1787 N N . ILE D 1 60 ? 44.167 23.117 25.626 1.00 44.83 57 ILE D N 1
ATOM 1788 C CA . ILE D 1 60 ? 45.095 22.463 26.546 1.00 43.73 57 ILE D CA 1
ATOM 1789 C C . ILE D 1 60 ? 46.175 21.730 25.786 1.00 43.71 57 ILE D C 1
ATOM 1790 O O . ILE D 1 60 ? 47.357 21.834 26.125 1.00 44.39 57 ILE D O 1
ATOM 1795 N N . TYR D 1 61 ? 45.779 20.973 24.772 1.00 43.14 58 TYR D N 1
ATOM 1796 C CA . TYR D 1 61 ? 46.753 20.228 24.002 1.00 43.05 58 TYR D CA 1
ATOM 1797 C C . TYR D 1 61 ? 47.823 21.154 23.417 1.00 43.54 58 TYR D C 1
ATOM 1798 O O . TYR D 1 61 ? 49.027 20.892 23.547 1.00 43.20 58 TYR D O 1
ATOM 1815 N N . ALA D 1 63 ? 48.403 24.514 24.188 1.00 42.45 60 ALA D N 1
ATOM 1816 C CA . ALA D 1 63 ? 49.118 25.173 25.285 1.00 42.32 60 ALA D CA 1
ATOM 1817 C C . ALA D 1 63 ? 50.229 24.279 25.884 1.00 42.82 60 ALA D C 1
ATOM 1818 O O . ALA D 1 63 ? 51.373 24.728 26.020 1.00 42.69 60 ALA D O 1
ATOM 1820 N N . LYS D 1 64 ? 49.914 23.023 26.191 1.00 42.26 61 LYS D N 1
ATOM 1821 C CA . LYS D 1 64 ? 50.933 22.085 26.671 1.00 43.91 61 LYS D CA 1
ATOM 1822 C C . LYS D 1 64 ? 52.142 21.917 25.717 1.00 44.01 61 LYS D C 1
ATOM 1823 O O . LYS D 1 64 ? 53.222 21.529 26.145 1.00 43.51 61 LYS D O 1
ATOM 1829 N N . ASN D 1 65 ? 51.937 22.223 24.438 1.00 44.35 62 ASN D N 1
ATOM 1830 C CA . ASN D 1 65 ? 52.958 22.117 23.392 1.00 43.31 62 ASN D CA 1
ATOM 1831 C C . ASN D 1 65 ? 53.234 23.461 22.775 1.00 44.78 62 ASN D C 1
ATOM 1832 O O . ASN D 1 65 ? 53.316 23.577 21.552 1.00 45.89 62 ASN D O 1
ATOM 1837 N N . ARG D 1 66 ? 53.376 24.480 23.622 1.00 45.44 63 ARG D N 1
ATOM 1838 C CA . ARG D 1 66 ? 53.456 25.857 23.137 1.00 44.75 63 ARG D CA 1
ATOM 1839 C C . ARG D 1 66 ? 54.674 26.168 22.287 1.00 43.14 63 ARG D C 1
ATOM 1840 O O . ARG D 1 66 ? 54.546 26.862 21.261 1.00 45.03 63 ARG D O 1
ATOM 1848 N N . ALA D 1 67 ? 55.845 25.688 22.703 1.00 39.60 64 ALA D N 1
ATOM 1849 C CA . ALA D 1 67 ? 57.073 25.925 21.946 1.00 37.21 64 ALA D CA 1
ATOM 1850 C C . ALA D 1 67 ? 56.988 25.452 20.483 1.00 36.86 64 ALA D C 1
ATOM 1851 O O . ALA D 1 67 ? 57.293 26.198 19.556 1.00 39.21 64 ALA D O 1
ATOM 1853 N N . VAL D 1 68 ? 56.502 24.246 20.277 1.00 35.78 65 VAL D N 1
ATOM 1854 C CA . VAL D 1 68 ? 56.254 23.712 18.953 1.00 36.23 65 VAL D CA 1
ATOM 1855 C C . VAL D 1 68 ? 55.180 24.497 18.182 1.00 38.52 65 VAL D C 1
ATOM 1856 O O . VAL D 1 68 ? 55.350 24.793 16.976 1.00 40.94 65 VAL D O 1
ATOM 1860 N N . PHE D 1 69 ? 54.071 24.841 18.829 1.00 37.85 66 PHE D N 1
ATOM 1861 C CA . PHE D 1 69 ? 53.069 25.653 18.111 1.00 38.44 66 PHE D CA 1
ATOM 1862 C C . PHE D 1 69 ? 53.524 27.072 17.787 1.00 38.31 66 PHE D C 1
ATOM 1863 O O . PHE D 1 69 ? 53.144 27.599 16.720 1.00 38.09 66 PHE D O 1
ATOM 1871 N N . ALA D 1 70 ? 54.356 27.682 18.651 1.00 37.51 67 ALA D N 1
ATOM 1872 C CA . ALA D 1 70 ? 54.872 29.048 18.359 1.00 37.57 67 ALA D CA 1
ATOM 1873 C C . ALA D 1 70 ? 55.730 28.960 17.125 1.00 37.15 67 ALA D C 1
ATOM 1874 O O . ALA D 1 70 ? 55.567 29.743 16.193 1.00 37.44 67 ALA D O 1
ATOM 1876 N N . ALA D 1 71 ? 56.614 27.963 17.103 1.00 35.89 68 ALA D N 1
ATOM 1877 C CA . ALA D 1 71 ? 57.486 27.743 15.962 1.00 34.50 68 ALA D CA 1
ATOM 1878 C C . ALA D 1 71 ? 56.640 27.525 14.726 1.00 34.75 68 ALA D C 1
ATOM 1879 O O . ALA D 1 71 ? 56.919 28.103 13.693 1.00 35.85 68 ALA D O 1
ATOM 1881 N N . ALA D 1 72 ? 55.590 26.709 14.837 1.00 35.16 69 ALA D N 1
ATOM 1882 C CA . ALA D 1 72 ? 54.728 26.408 13.680 1.00 36.11 69 ALA D CA 1
ATOM 1883 C C . ALA D 1 72 ? 54.068 27.670 13.148 1.00 38.59 69 ALA D C 1
ATOM 1884 O O . ALA D 1 72 ? 54.034 27.900 11.926 1.00 38.45 69 ALA D O 1
ATOM 1886 N N . PHE D 1 73 ? 53.568 28.508 14.062 1.00 39.99 70 PHE D N 1
ATOM 1887 C CA . PHE D 1 73 ? 52.843 29.696 13.658 1.00 40.83 70 PHE D CA 1
ATOM 1888 C C . PHE D 1 73 ? 53.737 30.784 13.080 1.00 43.12 70 PHE D C 1
ATOM 1889 O O . PHE D 1 73 ? 53.313 31.508 12.180 1.00 41.35 70 PHE D O 1
ATOM 1897 N N . LYS D 1 74 ? 54.965 30.867 13.579 1.00 46.56 71 LYS D N 1
ATOM 1898 C CA . LYS D 1 74 ? 55.859 31.977 13.268 1.00 50.84 71 LYS D CA 1
ATOM 1899 C C . LYS D 1 74 ? 56.207 31.800 11.816 1.00 53.33 71 LYS D C 1
ATOM 1900 O O . LYS D 1 74 ? 55.711 32.520 10.963 1.00 55.61 71 LYS D O 1
ATOM 1906 N N . ASN D 1 75 ? 57.039 30.818 11.518 1.00 56.12 72 ASN D N 1
ATOM 1907 C CA . ASN D 1 75 ? 57.335 30.510 10.113 1.00 57.60 72 ASN D CA 1
ATOM 1908 C C . ASN D 1 75 ? 56.808 29.151 9.557 1.00 56.53 72 ASN D C 1
ATOM 1909 O O . ASN D 1 75 ? 55.885 29.157 8.718 1.00 56.78 72 ASN D O 1
ATOM 1914 N N . ASN D 1 76 ? 57.326 28.014 10.035 1.00 53.11 73 ASN D N 1
ATOM 1915 C CA . ASN D 1 76 ? 57.095 26.765 9.318 1.00 51.07 73 ASN D CA 1
ATOM 1916 C C . ASN D 1 76 ? 56.133 25.774 9.927 1.00 48.34 73 ASN D C 1
ATOM 1917 O O . ASN D 1 76 ? 56.295 25.325 11.063 1.00 47.36 73 ASN D O 1
ATOM 1922 N N . ALA D 1 77 ? 55.153 25.400 9.118 1.00 45.84 74 ALA D N 1
ATOM 1923 C CA . ALA D 1 77 ? 54.166 24.404 9.499 1.00 45.21 74 ALA D CA 1
ATOM 1924 C C . ALA D 1 77 ? 54.826 23.123 9.965 1.00 43.61 74 ALA D C 1
ATOM 1925 O O . ALA D 1 77 ? 54.339 22.512 10.913 1.00 43.50 74 ALA D O 1
ATOM 1927 N N . THR D 1 78 ? 55.923 22.737 9.298 1.00 40.82 75 THR D N 1
ATOM 1928 C CA . THR D 1 78 ? 56.605 21.476 9.573 1.00 39.25 75 THR D CA 1
ATOM 1929 C C . THR D 1 78 ? 57.288 21.359 10.945 1.00 37.93 75 THR D C 1
ATOM 1930 O O . THR D 1 78 ? 57.717 20.282 11.329 1.00 37.12 75 THR D O 1
ATOM 1934 N N . ALA D 1 79 ? 57.376 22.459 11.685 1.00 37.75 76 ALA D N 1
ATOM 1935 C CA . ALA D 1 79 ? 57.613 22.385 13.127 1.00 36.81 76 ALA D CA 1
ATOM 1936 C C . ALA D 1 79 ? 56.651 21.384 13.813 1.00 35.81 76 ALA D C 1
ATOM 1937 O O . ALA D 1 79 ? 57.028 20.706 14.775 1.00 34.22 76 ALA D O 1
ATOM 1939 N N . LEU D 1 80 ? 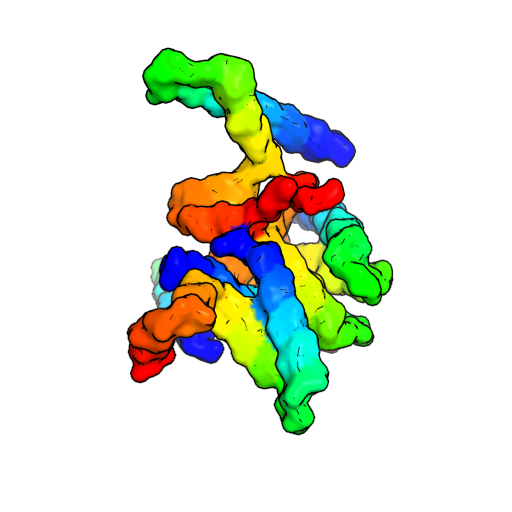55.415 21.296 13.314 1.00 35.05 77 LEU D N 1
ATOM 1940 C CA . LEU D 1 80 ? 54.461 20.270 13.775 1.00 33.68 77 LEU D CA 1
ATOM 1941 C C . LEU D 1 80 ? 54.993 18.831 13.624 1.00 33.44 77 LEU D C 1
ATOM 1942 O O . LEU D 1 80 ? 54.631 17.986 14.414 1.00 33.99 77 LEU D O 1
ATOM 1947 N N . SER D 1 81 ? 55.892 18.569 12.669 1.00 32.54 78 SER D N 1
ATOM 1948 C CA . SER D 1 81 ? 56.600 17.267 12.594 1.00 34.11 78 SER D CA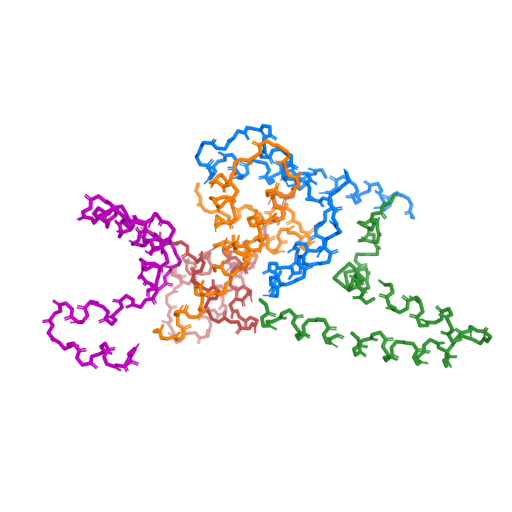 1
ATOM 1949 C C . SER D 1 81 ? 57.336 16.866 13.867 1.00 35.02 78 SER D C 1
ATOM 1950 O O . SER D 1 81 ? 57.800 15.736 14.004 1.00 34.38 78 SER D O 1
ATOM 1953 N N . GLU D 1 82 ? 57.460 17.792 14.805 1.00 37.71 79 GLU D N 1
ATOM 1954 C CA . GLU D 1 82 ? 58.177 17.482 16.026 1.00 38.76 79 GLU D CA 1
ATOM 1955 C C . GLU D 1 82 ? 57.216 16.956 17.067 1.00 39.22 79 GLU D C 1
ATOM 1956 O O . GLU D 1 82 ? 57.660 16.493 18.102 1.00 37.32 79 GLU D O 1
ATOM 1962 N N . LEU D 1 83 ? 55.904 17.040 16.804 1.00 40.09 80 LEU D N 1
ATOM 1963 C CA . LEU D 1 83 ? 54.917 16.597 17.794 1.00 41.29 80 LEU D CA 1
ATOM 1964 C C . LEU D 1 83 ? 54.907 15.081 17.778 1.00 41.54 80 LEU D C 1
ATOM 1965 O O . LEU D 1 83 ? 54.608 14.484 16.757 1.00 42.77 80 LEU D O 1
ATOM 1970 N N . SER D 1 84 ? 55.244 14.451 18.891 1.00 42.89 81 SER D N 1
ATOM 1971 C CA . SER D 1 84 ? 55.232 12.997 18.925 1.00 45.89 81 SER D CA 1
ATOM 1972 C C . SER D 1 84 ? 53.785 12.565 18.874 1.00 47.45 81 SER D C 1
ATOM 1973 O O . SER D 1 84 ? 52.898 13.280 19.324 1.00 48.33 81 SER D O 1
ATOM 1976 N N . GLU D 1 85 ? 53.538 11.426 18.271 1.00 49.02 82 GLU D N 1
ATOM 1977 C CA . GLU D 1 85 ? 52.176 11.041 18.030 1.00 51.87 82 GLU D CA 1
ATOM 1978 C C . GLU D 1 85 ? 51.687 10.201 19.227 1.00 52.70 82 GLU D C 1
ATOM 1979 O O . GLU D 1 85 ? 52.500 9.588 19.925 1.00 53.55 82 GLU D O 1
ATOM 1985 N N . PRO D 1 86 ? 50.361 10.202 19.492 1.00 52.64 83 PRO D N 1
ATOM 1986 C CA . PRO D 1 86 ? 49.755 9.300 20.505 1.00 52.10 83 PRO D CA 1
ATOM 1987 C C . PRO D 1 86 ? 50.034 7.801 20.282 1.00 51.01 83 PRO D C 1
ATOM 1988 O O . PRO D 1 86 ? 49.203 6.949 20.609 1.00 50.36 83 PRO D O 1
ATOM 1992 N N . ASP E 1 27 ? 54.754 11.363 8.357 1.00 46.57 24 ASP E N 1
ATOM 1993 C CA . ASP E 1 27 ? 55.426 12.680 8.261 1.00 46.16 24 ASP E CA 1
ATOM 1994 C C . ASP E 1 27 ? 56.000 13.196 9.583 1.00 43.84 24 ASP E C 1
ATOM 1995 O O . ASP E 1 27 ? 56.800 14.143 9.545 1.00 44.72 24 ASP E O 1
ATOM 2000 N N . ALA E 1 28 ? 55.613 12.612 10.730 1.00 39.19 25 ALA E N 1
ATOM 2001 C CA . ALA E 1 28 ? 56.284 12.921 12.018 1.00 35.91 25 ALA E CA 1
ATOM 2002 C C . ALA E 1 28 ? 57.722 12.390 11.970 1.00 33.22 25 ALA E C 1
ATOM 2003 O O . ALA E 1 28 ? 57.955 11.374 11.375 1.00 32.18 25 ALA E O 1
ATOM 2005 N N . HIS E 1 29 ? 58.685 13.092 12.567 1.00 33.02 26 HIS E N 1
ATOM 2006 C CA . HIS E 1 29 ? 60.105 12.640 12.557 1.00 32.67 26 HIS E CA 1
ATOM 2007 C C . HIS E 1 29 ? 60.309 11.281 13.198 1.00 32.14 26 HIS E C 1
ATOM 2008 O O . HIS E 1 29 ? 61.163 10.552 12.775 1.00 33.31 26 HIS E O 1
ATOM 2015 N N . ASP E 1 30 ? 59.549 10.990 14.256 1.00 34.15 27 ASP E N 1
ATOM 2016 C CA . ASP E 1 30 ? 59.637 9.758 15.049 1.00 35.78 27 ASP E CA 1
ATOM 2017 C C . ASP E 1 30 ? 59.400 8.574 14.152 1.00 37.38 27 ASP E C 1
ATOM 2018 O O . ASP E 1 30 ? 60.147 7.584 14.182 1.00 39.00 27 ASP E O 1
ATOM 2023 N N . GLN E 1 31 ? 58.338 8.722 13.366 1.00 38.06 28 GLN E N 1
ATOM 2024 C CA . GLN E 1 31 ? 57.867 7.793 12.372 1.00 39.86 28 GLN E CA 1
ATOM 2025 C C . GLN E 1 31 ? 58.932 7.590 11.286 1.00 40.27 28 GLN E C 1
ATOM 2026 O O . GLN E 1 31 ? 59.317 6.454 10.946 1.00 39.70 28 GLN E O 1
ATOM 2040 N N . LEU E 1 33 ? 61.991 8.066 11.574 1.00 36.39 30 LEU E N 1
ATOM 2041 C CA . LEU E 1 33 ? 63.243 7.520 12.112 1.00 35.97 30 LEU E CA 1
ATOM 2042 C C . LEU E 1 33 ? 63.074 6.067 12.447 1.00 37.15 30 LEU E C 1
ATOM 2043 O O . LEU E 1 33 ? 63.992 5.282 12.246 1.00 36.58 30 LEU E O 1
ATOM 2048 N N . GLU E 1 34 ? 61.876 5.704 12.912 1.00 38.46 31 GLU E N 1
ATOM 2049 C CA . GLU E 1 34 ? 61.602 4.311 13.268 1.00 40.50 31 GLU E CA 1
ATOM 2050 C C . GLU E 1 34 ? 61.701 3.413 12.029 1.00 40.58 31 GLU E C 1
ATOM 2051 O O . GLU E 1 34 ? 62.324 2.327 12.049 1.00 42.18 31 GLU E O 1
ATOM 2057 N N . LEU E 1 35 ? 61.138 3.911 10.940 1.00 38.65 32 LEU E N 1
ATOM 2058 C CA . LEU E 1 35 ? 61.168 3.224 9.685 1.00 38.39 32 LEU E CA 1
ATOM 2059 C C . LEU E 1 35 ? 62.619 3.108 9.152 1.00 39.09 32 LEU E C 1
ATOM 2060 O O . LEU E 1 35 ? 63.067 2.020 8.811 1.00 38.77 32 LEU E O 1
ATOM 2065 N N . ALA E 1 36 ? 63.350 4.225 9.130 1.00 39.75 33 ALA E N 1
ATOM 2066 C CA . ALA E 1 36 ? 64.754 4.226 8.672 1.00 39.77 33 ALA E CA 1
ATOM 2067 C C . ALA E 1 36 ? 65.618 3.201 9.399 1.00 40.50 33 ALA E C 1
ATOM 2068 O O . ALA E 1 36 ? 66.413 2.482 8.775 1.00 43.01 33 ALA E O 1
ATOM 2070 N N . GLU E 1 37 ? 65.444 3.108 10.707 1.00 41.63 34 GLU E N 1
ATOM 2071 C CA . GLU E 1 37 ? 66.228 2.198 11.531 1.00 41.95 34 GLU E CA 1
ATOM 2072 C C . GLU E 1 37 ? 65.886 0.739 11.263 1.00 41.53 34 GLU E C 1
ATOM 2073 O O . GLU E 1 37 ? 66.785 -0.113 11.215 1.00 42.10 34 GLU E O 1
ATOM 2079 N N . LEU E 1 38 ? 64.591 0.446 11.111 1.00 39.32 35 LEU E N 1
ATOM 2080 C CA . LEU E 1 38 ? 64.184 -0.912 10.735 1.00 38.64 35 LEU E CA 1
ATOM 2081 C C . LEU E 1 38 ? 64.741 -1.284 9.378 1.00 39.23 35 LEU E C 1
ATOM 2082 O O . LEU E 1 38 ? 65.290 -2.375 9.203 1.00 38.88 35 LEU E O 1
ATOM 2087 N N . LEU E 1 39 ? 64.649 -0.356 8.438 1.00 38.69 36 LEU E N 1
ATOM 2088 C CA . LEU E 1 39 ? 65.247 -0.578 7.140 1.00 39.16 36 LEU E CA 1
ATOM 2089 C C . LEU E 1 39 ? 66.771 -0.855 7.262 1.00 38.98 36 LEU E C 1
ATOM 2090 O O . LEU E 1 39 ? 67.274 -1.817 6.686 1.00 38.23 36 LEU E O 1
ATOM 2095 N N . THR E 1 40 ? 67.508 -0.026 8.006 1.00 39.80 37 THR E N 1
ATOM 2096 C CA . THR E 1 40 ? 68.956 -0.227 8.146 1.00 39.65 37 THR E CA 1
ATOM 2097 C C . THR E 1 40 ? 69.250 -1.641 8.627 1.00 41.43 37 THR E C 1
ATOM 2098 O O . THR E 1 40 ? 70.131 -2.319 8.088 1.00 42.26 37 THR E O 1
ATOM 2102 N N . ASP E 1 41 ? 68.494 -2.087 9.623 1.00 41.86 38 ASP E N 1
ATOM 2103 C CA . ASP E 1 41 ? 68.793 -3.361 10.195 1.00 42.25 38 ASP E CA 1
ATOM 2104 C C . ASP E 1 41 ? 68.528 -4.486 9.192 1.00 42.27 38 ASP E C 1
ATOM 2105 O O . ASP E 1 41 ? 69.359 -5.411 9.060 1.00 42.45 38 ASP E O 1
ATOM 2110 N N . VAL E 1 42 ? 67.403 -4.444 8.473 1.00 40.92 39 VAL E N 1
ATOM 2111 C CA . VAL E 1 42 ? 67.141 -5.562 7.539 1.00 40.68 39 VAL E CA 1
ATOM 2112 C C . VAL E 1 42 ? 68.196 -5.571 6.424 1.00 39.77 39 VAL E C 1
ATOM 2113 O O . VAL E 1 42 ? 68.558 -6.630 5.933 1.00 40.80 39 VAL E O 1
ATOM 2117 N N . LEU E 1 43 ? 68.708 -4.395 6.043 1.00 38.19 40 LEU E N 1
ATOM 2118 C CA . LEU E 1 43 ? 69.607 -4.337 4.895 1.00 37.82 40 LEU E CA 1
ATOM 2119 C C . LEU E 1 43 ? 70.965 -4.912 5.268 1.00 39.48 40 LEU E C 1
ATOM 2120 O O . LEU E 1 43 ? 71.454 -5.813 4.575 1.00 41.50 40 LEU E O 1
ATOM 2125 N N . ILE E 1 44 ? 71.572 -4.447 6.368 1.00 38.33 41 ILE E N 1
ATOM 2126 C CA . ILE E 1 44 ? 72.917 -4.944 6.660 1.00 36.56 41 ILE E CA 1
ATOM 2127 C C . ILE E 1 44 ? 72.812 -6.443 6.961 1.00 37.44 41 ILE E C 1
ATOM 2128 O O . ILE E 1 44 ? 73.727 -7.176 6.662 1.00 36.91 41 ILE E O 1
ATOM 2133 N N . LYS E 1 45 ? 71.674 -6.894 7.493 1.00 36.56 42 LYS E N 1
ATOM 2134 C CA . LYS E 1 45 ? 71.519 -8.307 7.778 1.00 37.50 42 LYS E CA 1
ATOM 2135 C C . LYS E 1 45 ? 71.350 -9.155 6.499 1.00 38.00 42 LYS E C 1
ATOM 2136 O O . LYS E 1 45 ? 71.535 -10.328 6.528 1.00 36.12 42 LYS E O 1
ATOM 2142 N N . ASN E 1 46 ? 71.055 -8.543 5.358 1.00 39.81 43 ASN E N 1
ATOM 2143 C CA . ASN E 1 46 ? 70.754 -9.329 4.161 1.00 37.41 43 ASN E CA 1
ATOM 2144 C C . ASN E 1 46 ? 71.651 -8.988 2.962 1.00 36.43 43 ASN E C 1
ATOM 2145 O O . ASN E 1 46 ? 71.671 -9.688 1.960 1.00 36.48 43 ASN E O 1
ATOM 2150 N N . VAL E 1 47 ? 72.410 -7.912 3.064 1.00 35.71 44 VAL E N 1
ATOM 2151 C CA . VAL E 1 47 ? 73.351 -7.584 2.007 1.00 35.92 44 VAL E CA 1
ATOM 2152 C C . VAL E 1 47 ? 74.840 -7.653 2.461 1.00 34.97 44 VAL E C 1
ATOM 2153 O O . VAL E 1 47 ? 75.405 -6.732 3.068 1.00 35.88 44 VAL E O 1
ATOM 2157 N N . PRO E 1 48 ? 75.483 -8.752 2.159 1.00 33.34 45 PRO E N 1
ATOM 2158 C CA . PRO E 1 48 ? 76.846 -8.840 2.656 1.00 33.44 45 PRO E CA 1
ATOM 2159 C C . PRO E 1 48 ? 77.721 -7.736 2.075 1.00 35.18 45 PRO E C 1
ATOM 2160 O O . PRO E 1 48 ? 77.594 -7.419 0.893 1.00 37.57 45 PRO E O 1
ATOM 2164 N N . GLY E 1 49 ? 78.589 -7.136 2.890 1.00 35.78 46 GLY E N 1
ATOM 2165 C CA . GLY E 1 49 ? 79.546 -6.156 2.372 1.00 35.90 46 GLY E CA 1
ATOM 2166 C C . GLY E 1 49 ? 78.985 -4.765 2.400 1.00 37.60 46 GLY E C 1
ATOM 2167 O O . GLY E 1 49 ? 79.738 -3.807 2.299 1.00 37.88 46 GLY E O 1
ATOM 2168 N N . LEU E 1 50 ? 77.666 -4.635 2.553 1.00 37.82 47 LEU E N 1
ATOM 2169 C CA . LEU E 1 50 ? 77.054 -3.303 2.566 1.00 38.43 47 LEU E CA 1
ATOM 2170 C C . LEU E 1 50 ? 77.350 -2.620 3.886 1.00 39.57 47 LEU E C 1
ATOM 2171 O O . LEU E 1 50 ? 76.970 -3.119 4.956 1.00 41.52 47 LEU E O 1
ATOM 2176 N N . SER E 1 51 ? 78.051 -1.495 3.825 1.00 39.75 48 SER E N 1
ATOM 2177 C CA . SER E 1 51 ? 78.436 -0.799 5.041 1.00 38.96 48 SER E CA 1
ATOM 2178 C C . SER E 1 51 ? 77.199 -0.263 5.799 1.00 39.81 48 SER E C 1
ATOM 2179 O O . SER E 1 51 ? 76.196 0.094 5.185 1.00 40.19 48 SER E O 1
ATOM 2182 N N . GLU E 1 52 ? 77.283 -0.208 7.121 1.00 40.33 49 GLU E N 1
ATOM 2183 C CA . GLU E 1 52 ? 76.210 0.318 7.922 1.00 43.67 49 GLU E CA 1
ATOM 2184 C C . GLU E 1 52 ? 75.840 1.778 7.562 1.00 43.10 49 GLU E C 1
ATOM 2185 O O . GLU E 1 52 ? 74.658 2.098 7.453 1.00 41.39 49 GLU E O 1
ATOM 2191 N N . LYS E 1 53 ? 76.849 2.623 7.356 1.00 41.36 50 LYS E N 1
ATOM 2192 C CA . LYS E 1 53 ? 76.650 4.018 6.943 1.00 43.18 50 LYS E CA 1
ATOM 2193 C C . LYS E 1 53 ? 75.849 4.188 5.639 1.00 42.13 50 LYS E C 1
ATOM 2194 O O . LYS E 1 53 ? 74.864 4.949 5.601 1.00 41.71 50 LYS E O 1
ATOM 2200 N N . HIS E 1 54 ? 76.263 3.478 4.586 1.00 40.44 51 HIS E N 1
ATOM 2201 C CA . HIS E 1 54 ? 75.477 3.395 3.352 1.00 38.48 51 HIS E CA 1
ATOM 2202 C C . HIS E 1 54 ? 74.103 2.829 3.556 1.00 39.00 51 HIS E C 1
ATOM 2203 O O . HIS E 1 54 ? 73.183 3.198 2.828 1.00 40.80 51 HIS E O 1
ATOM 2210 N N . ALA E 1 55 ? 73.926 1.947 4.531 1.00 39.48 52 ALA E N 1
ATOM 2211 C CA . ALA E 1 55 ? 72.591 1.360 4.708 1.00 40.22 52 ALA E CA 1
ATOM 2212 C C . ALA E 1 55 ? 71.689 2.373 5.390 1.00 40.85 52 ALA E C 1
ATOM 2213 O O . ALA E 1 55 ? 70.495 2.502 5.061 1.00 41.53 52 ALA E O 1
ATOM 2215 N N . GLU E 1 56 ? 72.275 3.092 6.338 1.00 40.84 53 GLU E N 1
ATOM 2216 C CA . GLU E 1 56 ? 71.636 4.248 6.935 1.00 42.87 53 GLU E CA 1
ATOM 2217 C C . GLU E 1 56 ? 71.228 5.310 5.906 1.00 42.28 53 GLU E C 1
ATOM 2218 O O . GLU E 1 56 ? 70.087 5.751 5.905 1.00 41.64 53 GLU E O 1
ATOM 2224 N N . ASP E 1 57 ? 72.175 5.718 5.051 1.00 42.07 54 ASP E N 1
ATOM 2225 C CA . ASP E 1 57 ? 71.923 6.746 4.048 1.00 42.64 54 ASP E CA 1
ATOM 2226 C C . ASP E 1 57 ? 70.730 6.339 3.194 1.00 42.34 54 ASP E C 1
ATOM 2227 O O . ASP E 1 57 ? 69.823 7.128 2.985 1.00 40.89 54 ASP E O 1
ATOM 2232 N N . ALA E 1 58 ? 70.759 5.084 2.722 1.00 41.14 55 ALA E N 1
ATOM 2233 C CA . ALA E 1 58 ? 69.720 4.516 1.866 1.00 39.38 55 ALA E CA 1
ATOM 2234 C C . ALA E 1 58 ? 68.370 4.480 2.541 1.00 38.81 55 ALA E C 1
ATOM 2235 O O . ALA E 1 58 ? 67.371 4.885 1.949 1.00 40.59 55 ALA E O 1
ATOM 2237 N N . SER E 1 59 ? 68.330 3.931 3.752 1.00 38.17 56 SER E N 1
ATOM 2238 C CA . SER E 1 59 ? 67.099 3.845 4.517 1.00 37.53 56 SER E CA 1
ATOM 2239 C C . SER E 1 59 ? 66.530 5.241 4.798 1.00 38.17 56 SER E C 1
ATOM 2240 O O . SER E 1 59 ? 65.346 5.447 4.697 1.00 38.74 56 SER E O 1
ATOM 2243 N N . ILE E 1 60 ? 67.386 6.199 5.112 1.00 36.67 57 ILE E N 1
ATOM 2244 C CA . ILE E 1 60 ? 66.900 7.505 5.398 1.00 38.80 57 ILE E CA 1
ATOM 2245 C C . ILE E 1 60 ? 66.264 8.060 4.150 1.00 38.56 57 ILE E C 1
ATOM 2246 O O . ILE E 1 60 ? 65.152 8.599 4.209 1.00 38.29 57 ILE E O 1
ATOM 2251 N N . TYR E 1 61 ? 66.954 7.900 3.018 1.00 36.46 58 TYR E N 1
ATOM 2252 C CA . TYR E 1 61 ? 66.420 8.386 1.767 1.00 36.10 58 TYR E CA 1
ATOM 2253 C C . TYR E 1 61 ? 65.021 7.802 1.495 1.00 36.33 58 TYR E C 1
ATOM 2254 O O . TYR E 1 61 ? 64.122 8.501 1.001 1.00 35.57 58 TYR E O 1
ATOM 2271 N N . ALA E 1 63 ? 62.917 6.162 3.823 1.00 34.07 60 ALA E N 1
ATOM 2272 C CA . ALA E 1 63 ? 62.011 6.598 4.880 1.00 35.46 60 ALA E CA 1
ATOM 2273 C C . ALA E 1 63 ? 61.541 8.022 4.621 1.00 36.42 60 ALA E C 1
ATOM 2274 O O . ALA E 1 63 ? 60.368 8.250 4.598 1.00 38.39 60 ALA E O 1
ATOM 2276 N N . LYS E 1 64 ? 62.427 8.962 4.331 1.00 37.71 61 LYS E N 1
ATOM 2277 C CA . LYS E 1 64 ? 61.993 10.313 3.951 1.00 38.62 61 LYS E CA 1
ATOM 2278 C C . LYS E 1 64 ? 60.963 10.411 2.819 1.00 39.62 61 LYS E C 1
ATOM 2279 O O . LYS E 1 64 ? 60.268 11.436 2.710 1.00 40.65 61 LYS E O 1
ATOM 2285 N N . ASN E 1 65 ? 60.932 9.392 1.946 1.00 39.01 62 ASN E N 1
ATOM 2286 C CA . ASN E 1 65 ? 60.112 9.374 0.728 1.00 37.21 62 ASN E CA 1
ATOM 2287 C C . ASN E 1 65 ? 59.146 8.210 0.846 1.00 37.53 62 ASN E C 1
ATOM 2288 O O . ASN E 1 65 ? 58.927 7.455 -0.094 1.00 35.85 62 ASN E O 1
ATOM 2293 N N . ARG E 1 66 ? 58.539 8.107 2.021 1.00 38.51 63 ARG E N 1
ATOM 2294 C CA . ARG E 1 66 ? 57.810 6.941 2.401 1.00 39.48 63 ARG E CA 1
ATOM 2295 C C . ARG E 1 66 ? 56.699 6.644 1.421 1.00 39.20 63 ARG E C 1
ATOM 2296 O O . ARG E 1 66 ? 56.595 5.513 0.925 1.00 40.73 63 ARG E O 1
ATOM 2304 N N . ALA E 1 67 ? 55.906 7.665 1.115 1.00 37.94 64 ALA E N 1
ATOM 2305 C CA . ALA E 1 67 ? 54.701 7.491 0.325 1.00 37.01 64 ALA E CA 1
ATOM 2306 C C . ALA E 1 67 ? 55.012 6.938 -1.049 1.00 36.52 64 ALA E C 1
ATOM 2307 O O . ALA E 1 67 ? 54.324 6.018 -1.524 1.00 38.05 64 ALA E O 1
ATOM 2309 N N . VAL E 1 68 ? 56.020 7.513 -1.691 1.00 35.03 65 VAL E N 1
ATOM 2310 C CA . VAL E 1 68 ? 56.456 7.068 -3.005 1.00 35.99 65 VAL E CA 1
ATOM 2311 C C . VAL E 1 68 ? 56.921 5.602 -2.992 1.00 35.60 65 VAL E C 1
ATOM 2312 O O . VAL E 1 68 ? 56.580 4.832 -3.892 1.00 35.42 65 VAL E O 1
ATOM 2316 N N . PHE E 1 69 ? 57.683 5.212 -1.978 1.00 35.61 66 PHE E N 1
ATOM 2317 C CA . PHE E 1 69 ? 58.127 3.832 -1.906 1.00 36.10 66 PHE E CA 1
ATOM 2318 C C . PHE E 1 69 ? 56.980 2.880 -1.617 1.00 36.65 66 PHE E C 1
ATOM 2319 O O . PHE E 1 69 ? 56.934 1.802 -2.192 1.00 38.43 66 PHE E O 1
ATOM 2327 N N . ALA E 1 70 ? 56.028 3.297 -0.779 1.00 35.59 67 ALA E N 1
ATOM 2328 C CA . ALA E 1 70 ? 54.829 2.486 -0.536 1.00 34.85 67 ALA E CA 1
ATOM 2329 C C . ALA E 1 70 ? 54.101 2.247 -1.836 1.00 34.51 67 ALA E C 1
ATOM 2330 O O . ALA E 1 70 ? 53.704 1.123 -2.108 1.00 36.03 67 ALA E O 1
ATOM 2332 N N . ALA E 1 71 ? 53.919 3.289 -2.648 1.00 34.35 68 ALA E N 1
ATOM 2333 C CA . ALA E 1 71 ? 53.342 3.086 -3.989 1.00 34.22 68 ALA E CA 1
ATOM 2334 C C . ALA E 1 71 ? 54.204 2.155 -4.840 1.00 34.50 68 ALA E C 1
ATOM 2335 O O . ALA E 1 71 ? 53.716 1.173 -5.330 1.00 33.62 68 ALA E O 1
ATOM 2337 N N . ALA E 1 72 ? 55.494 2.441 -4.978 1.00 34.79 69 ALA E N 1
ATOM 2338 C CA . ALA E 1 72 ? 56.341 1.655 -5.862 1.00 35.12 69 ALA E CA 1
ATOM 2339 C C . ALA E 1 72 ? 56.229 0.147 -5.609 1.00 36.42 69 ALA E C 1
ATOM 2340 O O . ALA E 1 72 ? 56.129 -0.634 -6.548 1.00 36.02 69 ALA E O 1
ATOM 2342 N N . PHE E 1 73 ? 56.256 -0.246 -4.335 1.00 38.02 70 PHE E N 1
ATOM 2343 C CA . PHE E 1 73 ? 56.144 -1.638 -3.944 1.00 39.34 70 PHE E CA 1
ATOM 2344 C C . PHE E 1 73 ? 54.741 -2.156 -4.133 1.00 42.89 70 PHE E C 1
ATOM 2345 O O . PHE E 1 73 ? 54.492 -3.328 -3.919 1.00 42.84 70 PHE E O 1
ATOM 2353 N N . LYS E 1 74 ? 53.827 -1.280 -4.532 1.00 45.96 71 LYS E N 1
ATOM 2354 C CA . LYS E 1 74 ? 52.447 -1.659 -4.770 1.00 49.60 71 LYS E CA 1
ATOM 2355 C C . LYS E 1 74 ? 52.140 -1.844 -6.269 1.00 53.03 71 LYS E C 1
ATOM 2356 O O . LYS E 1 74 ? 51.201 -2.578 -6.603 1.00 53.90 71 LYS E O 1
ATOM 2362 N N . ASN E 1 75 ? 52.909 -1.190 -7.160 1.00 56.47 72 ASN E N 1
ATOM 2363 C CA . ASN E 1 75 ? 52.738 -1.311 -8.649 1.00 59.31 72 ASN E CA 1
ATOM 2364 C C . ASN E 1 75 ? 53.481 -0.271 -9.513 1.00 60.42 72 ASN E C 1
ATOM 2365 O O . ASN E 1 75 ? 54.336 -0.643 -10.335 1.00 60.28 72 ASN E O 1
ATOM 2370 N N . ASN E 1 76 ? 53.115 1.010 -9.336 1.00 61.42 73 ASN E N 1
ATOM 2371 C CA . ASN E 1 76 ? 53.670 2.157 -10.093 1.00 61.90 73 ASN E CA 1
ATOM 2372 C C . ASN E 1 76 ? 55.119 2.529 -9.748 1.00 62.32 73 ASN E C 1
ATOM 2373 O O . ASN E 1 76 ? 55.382 3.556 -9.097 1.00 61.82 73 ASN E O 1
ATOM 2378 N N . ALA E 1 77 ? 56.053 1.704 -10.206 1.00 62.30 74 ALA E N 1
ATOM 2379 C CA . ALA E 1 77 ? 57.453 2.069 -10.185 1.00 62.62 74 ALA E CA 1
ATOM 2380 C C . ALA E 1 77 ? 57.715 3.414 -10.929 1.00 63.06 74 ALA E C 1
ATOM 2381 O O . ALA E 1 77 ? 58.720 4.073 -10.670 1.00 63.40 74 ALA E O 1
ATOM 2383 N N . THR E 1 78 ? 56.802 3.820 -11.822 1.00 63.17 75 THR E N 1
ATOM 2384 C CA . THR E 1 78 ? 56.772 5.185 -12.414 1.00 63.27 75 THR E CA 1
ATOM 2385 C C . THR E 1 78 ? 56.917 6.353 -11.414 1.00 63.44 75 THR E C 1
ATOM 2386 O O . THR E 1 78 ? 57.291 7.475 -11.790 1.00 63.67 75 THR E O 1
ATOM 2390 N N . ALA E 1 79 ? 56.578 6.105 -10.154 1.00 62.81 76 ALA E N 1
ATOM 2391 C CA . ALA E 1 79 ? 56.780 7.105 -9.124 1.00 62.26 76 ALA E CA 1
ATOM 2392 C C . ALA E 1 79 ? 58.273 7.275 -8.935 1.00 61.70 76 ALA E C 1
ATOM 2393 O O . ALA E 1 79 ? 58.761 8.390 -8.858 1.00 62.04 76 ALA E O 1
ATOM 2395 N N . LEU E 1 80 ? 58.994 6.157 -8.902 1.00 61.05 77 LEU E N 1
ATOM 2396 C CA . LEU E 1 80 ? 60.448 6.153 -8.714 1.00 60.28 77 LEU E CA 1
ATOM 2397 C C . LEU E 1 80 ? 61.220 6.851 -9.812 1.00 60.91 77 LEU E C 1
ATOM 2398 O O . LEU E 1 80 ? 62.273 7.418 -9.542 1.00 61.79 77 LEU E O 1
ATOM 2403 N N . SER E 1 81 ? 60.711 6.794 -11.040 1.00 61.93 78 SER E N 1
ATOM 2404 C CA . SER E 1 81 ? 61.246 7.582 -12.155 1.00 63.08 78 SER E CA 1
ATOM 2405 C C . SER E 1 81 ? 61.209 9.072 -11.812 1.00 63.41 78 SER E C 1
ATOM 2406 O O . SER E 1 81 ? 62.034 9.855 -12.293 1.00 63.47 78 SER E O 1
ATOM 2409 N N . GLU E 1 82 ? 60.235 9.445 -10.984 1.00 63.80 79 GLU E N 1
ATOM 2410 C CA . GLU E 1 82 ? 60.156 10.786 -10.414 1.00 64.66 79 GLU E CA 1
ATOM 2411 C C . GLU E 1 82 ? 61.392 11.131 -9.569 1.00 65.03 79 GLU E C 1
ATOM 2412 O O . GLU E 1 82 ? 61.846 12.283 -9.563 1.00 65.29 79 GLU E O 1
ATOM 2418 N N . LEU E 1 83 ? 61.933 10.134 -8.866 1.00 64.55 80 LEU E N 1
ATOM 2419 C CA . LEU E 1 83 ? 63.147 10.316 -8.076 1.00 63.86 80 LEU E CA 1
ATOM 2420 C C . LEU E 1 83 ? 64.407 9.978 -8.872 1.00 64.92 80 LEU E C 1
ATOM 2421 O O . LEU E 1 83 ? 65.493 9.858 -8.293 1.00 65.76 80 LEU E O 1
ATOM 2426 N N . SER E 1 84 ? 64.264 9.848 -10.196 1.00 65.85 81 SER E N 1
ATOM 2427 C CA . SER E 1 84 ? 65.338 9.368 -11.078 1.00 65.89 81 SER E CA 1
ATOM 2428 C C . SER E 1 84 ? 64.884 9.354 -12.545 1.00 66.28 81 SER E C 1
ATOM 2429 O O . SER E 1 84 ? 65.595 9.811 -13.447 1.00 66.68 81 SER E O 1
#

B-factor: mean 45.06, std 8.47, range [28.99, 72.49]

CATH classification: 1.10.10.710

Sequence (308 aa):
VDRKLADAHDQLELAELLTDVLIKNVPGLSEKHAEDASIYAKNRAVFAAAFKNNATALSELSEPADRKLADAHDQLELAELLTDVLIKNVPGLSEKHAEDASIYAKNRAVFAAAFKNNATALSELSEDRKLADAHDQLELAELLTDVLIKNVPGLSEKHAEDASIYAKNRAVFAAAFKNNATALSELSEDRKLADAHDQLELAELLTDVLIKNVPGLSEKHAEDASIYAKNRAVFAAAFKNNATALSELSEPDAHDQLELAELLTDVLIKNVPGLSEKHAEDASIYAKNRAVFAAAFKNNATALSELS